Protein AF-A0A0N4UGV1-F1 (afdb_monomer_lite)

InterPro domains:
  IPR012496 TMC domain [PF07810] (11-52)
  IPR038900 Transmembrane channel-like protein [PTHR23302] (47-179)

Radius of gyration: 45.68 Å; chains: 1; bounding box: 141×61×93 Å

Secondary structure (DSSP, 8-state):
--SSS------HIIIIIHHHHHHHHHHHHHHHHHHHHHHHHHHHH-TT-HHHHHHHHHHHHHHHHHHHHHHHHSPPPSSSSTTTT-SSTHHHHHHHHHTTS-HHHHHHHHHHTSHHHHHHHHHHHHHHHHHHHHHHHHHHHHHHHHHHHHHHHHHHHHHHHHHHHHHHHHHHHHHHHHHHHHHHHHHHHHHHHHHHS-----------

Sequence (208 aa):
MATEEKETYFCWETMIGQELTKLVTMDLIITIASIFLIDFFRGLWIRSSNFYLMVLLLWLLLCTLPVGYVIASKRPSSICGPFAGHKRFYNVVTQMLEGRVDGKILGWLLYIGSPGVVIPVLLLLMLIIYFLVSLIRGLREANEDLQKQLIHERTEEKKKIFELAGGANKRKVEHRNNLEKNKMASCLPVVEQKRREPWRAYNGVRMH

Foldseek 3Di:
DDDDPPPPQPQCCPDPCVVVVCVLVVVVVCVVVVLVVCCVVVVVVPVDDPPVVVVSVLVVCLVCVVVVLVVQQDAHRQPDDPCHNDRGPCVVVVVVCVVPDDPVVVVVVVVCSDPVNVVVVSVVSVVVVVVVVVVVVVVVVVVVVVVVVVVVVVVVVVVVVVVVVVVVVVVVVVVVVVVVVVVCVVCVVVVVVVVPDPDDDPPPDDDD

Organism: Dracunculus medinensis (NCBI:txid318479)

pLDDT: mean 75.7, std 15.51, range [39.62, 95.94]

Structure (mmCIF, N/CA/C/O backbone):
data_AF-A0A0N4UGV1-F1
#
_entry.id   AF-A0A0N4UGV1-F1
#
loop_
_atom_site.group_PDB
_atom_site.id
_atom_site.type_symbol
_atom_site.label_atom_id
_atom_site.label_alt_id
_atom_site.label_comp_id
_atom_site.label_asym_id
_atom_site.label_entity_id
_atom_site.label_seq_id
_atom_site.pdbx_PDB_ins_code
_atom_site.Cartn_x
_atom_site.Cartn_y
_atom_site.Cartn_z
_atom_site.occupancy
_atom_site.B_iso_or_equiv
_atom_site.auth_seq_id
_atom_site.auth_comp_id
_atom_site.auth_asym_id
_atom_site.auth_atom_id
_atom_site.pdbx_PDB_model_num
ATOM 1 N N . MET A 1 1 ? -47.523 -19.143 35.943 1.00 39.62 1 MET A N 1
ATOM 2 C CA . MET A 1 1 ? -46.659 -18.895 34.772 1.00 39.62 1 MET A CA 1
ATOM 3 C C . MET A 1 1 ? -45.307 -19.517 35.088 1.00 39.62 1 MET A C 1
ATOM 5 O O . MET A 1 1 ? -44.474 -18.901 35.736 1.00 39.62 1 MET A O 1
ATOM 9 N N . ALA A 1 2 ? -45.192 -20.819 34.831 1.00 41.75 2 ALA A N 1
ATOM 10 C CA . ALA A 1 2 ? -43.976 -21.572 35.093 1.00 41.75 2 ALA A CA 1
ATOM 11 C C . ALA A 1 2 ? -42.955 -21.285 33.975 1.00 41.75 2 ALA A C 1
ATOM 13 O O . ALA A 1 2 ? -43.345 -21.199 32.818 1.00 41.75 2 ALA A O 1
ATOM 14 N N . THR A 1 3 ? -41.684 -21.159 34.372 1.00 43.38 3 THR A N 1
ATOM 15 C CA . THR A 1 3 ? -40.463 -21.384 33.567 1.00 43.38 3 THR A CA 1
ATOM 16 C C . THR A 1 3 ? -40.112 -20.443 32.402 1.00 43.38 3 THR A C 1
ATOM 18 O O . THR A 1 3 ? -39.891 -20.952 31.312 1.00 43.38 3 THR A O 1
ATOM 21 N N . GLU A 1 4 ? -39.901 -19.132 32.615 1.00 48.75 4 GLU A N 1
ATOM 22 C CA . GLU A 1 4 ? -39.176 -18.330 31.590 1.00 48.75 4 GLU A CA 1
ATOM 23 C C . GLU A 1 4 ? -38.156 -17.272 32.062 1.00 48.75 4 GLU A C 1
ATOM 25 O O . GLU A 1 4 ? -37.387 -16.806 31.236 1.00 48.75 4 GLU A O 1
ATOM 30 N N . GLU A 1 5 ? -38.010 -16.942 33.353 1.00 51.62 5 GLU A N 1
ATOM 31 C CA . GLU A 1 5 ? -36.982 -15.949 33.772 1.00 51.62 5 GLU A CA 1
ATOM 32 C C . GLU A 1 5 ? -35.787 -16.538 34.536 1.00 51.62 5 GLU A C 1
ATOM 34 O O . GLU A 1 5 ? -34.883 -15.821 34.956 1.00 51.62 5 GLU A O 1
ATOM 39 N N . LYS A 1 6 ? -35.706 -17.871 34.649 1.00 42.50 6 LYS A N 1
ATOM 40 C CA . LYS A 1 6 ? -34.469 -18.554 35.069 1.00 42.50 6 LYS A CA 1
ATOM 41 C C . LYS A 1 6 ? -33.453 -18.691 33.927 1.00 42.50 6 LYS A C 1
ATOM 43 O O . LYS A 1 6 ? -32.577 -19.556 34.016 1.00 42.50 6 LYS A O 1
ATOM 48 N N . GLU A 1 7 ? -33.482 -17.822 32.911 1.00 45.12 7 GLU A N 1
ATOM 49 C CA . GLU A 1 7 ? -32.242 -17.454 32.218 1.00 45.12 7 GLU A CA 1
ATOM 50 C C . GLU A 1 7 ? -31.380 -16.699 33.223 1.00 45.12 7 GLU A C 1
ATOM 52 O O . GLU A 1 7 ? -31.286 -15.478 33.270 1.00 45.12 7 GLU A O 1
ATOM 57 N N . THR A 1 8 ? -30.790 -17.504 34.092 1.00 47.78 8 THR A N 1
ATOM 58 C CA . THR A 1 8 ? -29.798 -17.157 35.078 1.00 47.78 8 THR A CA 1
ATOM 59 C C . THR A 1 8 ? -28.573 -16.765 34.277 1.00 47.78 8 THR A C 1
ATOM 61 O O . THR A 1 8 ? -27.699 -17.586 34.031 1.00 47.78 8 THR A O 1
ATOM 64 N N . TYR A 1 9 ? -28.621 -15.542 33.752 1.00 52.66 9 TYR A N 1
ATOM 65 C CA . TYR A 1 9 ? -27.571 -14.542 33.688 1.00 52.66 9 TYR A CA 1
ATOM 66 C C . TYR A 1 9 ? -26.176 -15.133 33.736 1.00 52.66 9 TYR A C 1
ATOM 68 O O . TYR A 1 9 ? -25.368 -14.860 34.622 1.00 52.66 9 TYR A O 1
ATOM 76 N N . PHE A 1 10 ? -25.903 -15.963 32.744 1.00 49.12 10 PHE A N 1
ATOM 77 C CA . PHE A 1 10 ? -24.573 -16.404 32.443 1.00 49.12 10 PHE A CA 1
ATOM 78 C C . PHE A 1 10 ? -23.890 -15.158 31.899 1.00 49.12 10 PHE A C 1
ATOM 80 O O . PHE A 1 10 ? -24.080 -14.784 30.739 1.00 49.12 10 PHE A O 1
ATOM 87 N N . CYS A 1 11 ? -23.187 -14.433 32.771 1.00 59.88 11 CYS A N 1
ATOM 88 C CA . CYS A 1 11 ? -22.222 -13.443 32.330 1.00 59.88 11 CYS A CA 1
ATOM 89 C C . CYS A 1 11 ? -21.349 -14.172 31.308 1.00 59.88 11 CYS A C 1
ATOM 91 O O . CYS A 1 11 ? -20.544 -15.015 31.682 1.00 59.88 11 CYS A O 1
ATOM 93 N N . TRP A 1 12 ? -21.542 -13.933 30.008 1.00 52.97 12 TRP A N 1
ATOM 94 C CA . TRP A 1 12 ? -20.748 -14.644 29.006 1.00 52.97 12 TRP A CA 1
ATOM 95 C C . TRP A 1 12 ? -19.256 -14.344 29.220 1.00 52.97 12 TRP A C 1
ATOM 97 O O . TRP A 1 12 ? -18.428 -15.211 28.961 1.00 52.97 12 TRP A O 1
ATOM 107 N N . GLU A 1 13 ? -18.947 -13.187 29.824 1.00 56.00 13 GLU A N 1
ATOM 108 C CA . GLU A 1 13 ? -17.669 -12.804 30.431 1.00 56.00 13 GLU A CA 1
ATOM 109 C C . GLU A 1 13 ? -16.993 -13.936 31.240 1.00 56.00 13 GLU A C 1
ATOM 111 O O . GLU A 1 13 ? -15.781 -14.087 31.144 1.00 56.00 13 GLU A O 1
ATOM 116 N N . THR A 1 14 ? -17.728 -14.764 32.000 1.00 61.62 14 THR A N 1
ATOM 117 C CA . THR A 1 14 ? -17.145 -15.667 33.015 1.00 61.62 14 THR A CA 1
ATOM 118 C C . THR A 1 14 ? -16.877 -17.108 32.576 1.00 61.62 14 THR A C 1
ATOM 120 O O . THR A 1 14 ? -16.137 -17.789 33.276 1.00 61.62 14 THR A O 1
ATOM 123 N N . MET A 1 15 ? -17.409 -17.602 31.451 1.00 59.56 15 MET A N 1
ATOM 124 C CA . MET A 1 15 ? -17.135 -18.997 31.028 1.00 59.56 15 MET A CA 1
ATOM 125 C C . MET A 1 15 ? -16.637 -19.159 29.594 1.00 59.56 15 MET A C 1
ATOM 127 O O . MET A 1 15 ? -15.801 -20.016 29.343 1.00 59.56 15 MET A O 1
ATOM 131 N N . ILE A 1 16 ? -17.137 -18.372 28.641 1.00 67.06 16 ILE A N 1
ATOM 132 C CA . ILE A 1 16 ? -16.790 -18.541 27.214 1.00 67.06 16 ILE A CA 1
ATOM 133 C C . ILE A 1 16 ? -16.158 -17.263 26.661 1.00 67.06 16 ILE A C 1
ATOM 135 O O . ILE A 1 16 ? -15.251 -17.303 25.834 1.00 67.06 16 ILE A O 1
ATOM 139 N N . GLY A 1 17 ? -16.608 -16.114 27.158 1.00 64.69 17 GLY A N 1
ATOM 140 C CA . GLY A 1 17 ? -16.147 -14.793 26.774 1.00 64.69 17 GLY A CA 1
ATOM 141 C C . GLY A 1 17 ? -14.713 -14.521 27.157 1.00 64.69 17 GLY A C 1
ATOM 142 O O . GLY A 1 17 ? -13.973 -14.041 26.308 1.00 64.69 17 GLY A O 1
ATOM 143 N N . GLN A 1 18 ? -14.290 -14.864 28.376 1.00 63.91 18 GLN A N 1
ATOM 144 C CA . GLN A 1 18 ? -12.886 -14.738 28.763 1.00 63.91 18 GLN A CA 1
ATOM 145 C C . GLN A 1 18 ? -11.972 -15.587 27.879 1.00 63.91 18 GLN A C 1
ATOM 147 O O . GLN A 1 18 ? -10.943 -15.085 27.450 1.00 63.91 18 GLN A O 1
ATOM 152 N N . GLU A 1 19 ? -12.347 -16.824 27.555 1.00 77.50 19 GLU A N 1
ATOM 153 C CA . GLU A 1 19 ? -11.519 -17.708 26.726 1.00 77.50 19 GLU A CA 1
ATOM 154 C C . GLU A 1 19 ? -11.468 -17.252 25.264 1.00 77.50 19 GLU A C 1
ATOM 156 O O . GLU A 1 19 ? -10.383 -17.112 24.707 1.00 77.50 19 GLU A O 1
ATOM 161 N N . LEU A 1 20 ? -12.610 -16.905 24.658 1.00 78.06 20 LEU A N 1
ATOM 162 C CA . LEU A 1 20 ? -12.646 -16.341 23.304 1.00 78.06 20 LEU A CA 1
ATOM 163 C C . LEU A 1 20 ? -11.950 -14.985 23.224 1.00 78.06 20 LEU A C 1
ATOM 165 O O . LEU A 1 20 ? -11.230 -14.729 22.268 1.00 78.06 20 LEU A O 1
ATOM 169 N N . THR A 1 21 ? -12.157 -14.108 24.205 1.00 72.88 21 THR A N 1
ATOM 170 C CA . THR A 1 21 ? -11.533 -12.781 24.212 1.00 72.88 21 THR A CA 1
ATOM 171 C C . THR A 1 21 ? -10.042 -12.916 24.431 1.00 72.88 21 THR A C 1
ATOM 173 O O . THR A 1 21 ? -9.300 -12.270 23.709 1.00 72.88 21 THR A O 1
ATOM 176 N N . LYS A 1 22 ? -9.575 -13.779 25.346 1.00 77.06 22 LYS A N 1
ATOM 177 C CA . LYS A 1 22 ? -8.148 -14.097 25.478 1.00 77.06 22 LYS A CA 1
ATOM 178 C C . LYS A 1 22 ? -7.604 -14.648 24.169 1.00 77.06 22 LYS A C 1
ATOM 180 O O . LYS A 1 22 ? -6.607 -14.121 23.711 1.00 77.06 22 LYS A O 1
ATOM 185 N N . LEU A 1 23 ? -8.252 -15.632 23.549 1.00 81.81 23 LEU A N 1
ATOM 186 C CA . LEU A 1 23 ? -7.795 -16.223 22.291 1.00 81.81 23 LEU A CA 1
ATOM 187 C C . LEU A 1 23 ? -7.695 -15.169 21.183 1.00 81.81 23 LEU A C 1
ATOM 189 O O . LEU A 1 23 ? -6.617 -14.944 20.652 1.00 81.81 23 LEU A O 1
ATOM 193 N N . VAL A 1 24 ? -8.778 -14.432 20.922 1.00 83.12 24 VAL A N 1
ATOM 194 C CA . VAL A 1 24 ? -8.820 -13.379 19.895 1.00 83.12 24 VAL A CA 1
ATOM 195 C C . VAL A 1 24 ? -7.845 -12.250 20.215 1.00 83.12 24 VAL A C 1
ATOM 197 O O . VAL A 1 24 ? -7.228 -11.703 19.311 1.00 83.12 24 VAL A O 1
ATOM 200 N N . THR A 1 25 ? -7.677 -11.897 21.489 1.00 79.94 25 THR A N 1
ATOM 201 C CA . THR A 1 25 ? -6.749 -10.842 21.916 1.00 79.94 25 THR A CA 1
ATOM 202 C C . THR A 1 25 ? -5.304 -11.304 21.796 1.00 79.94 25 THR A C 1
ATOM 204 O O . THR A 1 25 ? -4.473 -10.531 21.342 1.00 79.94 25 THR A O 1
ATOM 207 N N . MET A 1 26 ? -4.990 -12.549 22.150 1.00 84.94 26 MET A N 1
ATOM 208 C CA . MET A 1 26 ? -3.661 -13.130 21.971 1.00 84.94 26 MET A CA 1
ATOM 209 C C . MET A 1 26 ? -3.339 -13.263 20.487 1.00 84.94 26 MET A C 1
ATOM 211 O O . MET A 1 26 ? -2.282 -12.806 20.077 1.00 84.94 26 MET A O 1
ATOM 215 N N . ASP A 1 27 ? -4.258 -13.772 19.668 1.00 85.94 27 ASP A N 1
ATOM 216 C CA . ASP A 1 27 ? -4.091 -13.849 18.215 1.00 85.94 27 ASP A CA 1
ATOM 217 C C . ASP A 1 27 ? -3.919 -12.452 17.600 1.00 85.94 27 ASP A C 1
ATOM 219 O O . ASP A 1 27 ? -3.046 -12.247 16.755 1.00 85.94 27 ASP A O 1
ATOM 223 N N . LEU A 1 28 ? -4.683 -11.457 18.066 1.00 83.00 28 LEU A N 1
ATOM 224 C CA . LEU A 1 28 ? -4.552 -10.058 17.654 1.00 83.00 28 LEU A CA 1
ATOM 225 C C . LEU A 1 28 ? -3.198 -9.470 18.073 1.00 83.00 28 LEU A C 1
ATOM 227 O O . LEU A 1 28 ? -2.544 -8.828 17.256 1.00 83.00 28 LEU A O 1
ATOM 231 N N . ILE A 1 29 ? -2.753 -9.698 19.312 1.00 85.75 29 ILE A N 1
ATOM 232 C CA . ILE A 1 29 ? -1.457 -9.230 19.824 1.00 85.75 29 ILE A CA 1
ATOM 233 C C . ILE A 1 29 ? -0.314 -9.909 19.078 1.00 85.75 29 ILE A C 1
ATOM 235 O O . ILE A 1 29 ? 0.609 -9.223 18.660 1.00 85.75 29 ILE A O 1
ATOM 239 N N . ILE A 1 30 ? -0.371 -11.226 18.879 1.00 88.00 30 ILE A N 1
ATOM 240 C CA . ILE A 1 30 ? 0.624 -11.992 18.121 1.00 88.00 30 ILE A CA 1
ATOM 241 C C . ILE A 1 30 ? 0.677 -11.471 16.687 1.00 88.00 30 ILE A C 1
ATOM 243 O O . ILE A 1 30 ? 1.764 -11.226 16.170 1.00 88.00 30 ILE A O 1
ATOM 247 N N . THR A 1 31 ? -0.476 -11.217 16.064 1.00 85.38 31 THR A N 1
ATOM 248 C CA . THR A 1 31 ? -0.542 -10.643 14.715 1.00 85.38 31 THR A CA 1
ATOM 249 C C . THR A 1 31 ? 0.087 -9.250 14.685 1.00 85.38 31 THR A C 1
ATOM 251 O O . THR A 1 31 ? 0.992 -9.018 13.890 1.00 85.38 31 THR A O 1
ATOM 254 N N . ILE A 1 32 ? -0.291 -8.346 15.594 1.00 84.38 32 ILE A N 1
ATOM 255 C CA . ILE A 1 32 ? 0.287 -6.996 15.698 1.00 84.38 32 ILE A CA 1
ATOM 256 C C . ILE A 1 32 ? 1.799 -7.059 15.961 1.00 84.38 32 ILE A C 1
ATOM 258 O O . ILE A 1 32 ? 2.566 -6.394 15.272 1.00 84.38 32 ILE A O 1
ATOM 262 N N . ALA A 1 33 ? 2.251 -7.880 16.909 1.00 85.25 33 ALA A N 1
ATOM 263 C CA . ALA A 1 33 ? 3.662 -8.044 17.244 1.00 85.25 33 ALA A CA 1
ATOM 264 C C . ALA A 1 33 ? 4.460 -8.629 16.074 1.00 85.25 33 ALA A C 1
ATOM 266 O O . ALA A 1 33 ? 5.550 -8.146 15.782 1.00 85.25 33 ALA A O 1
ATOM 267 N N . SER A 1 34 ? 3.914 -9.623 15.366 1.00 84.94 34 SER A N 1
ATOM 268 C CA . SER A 1 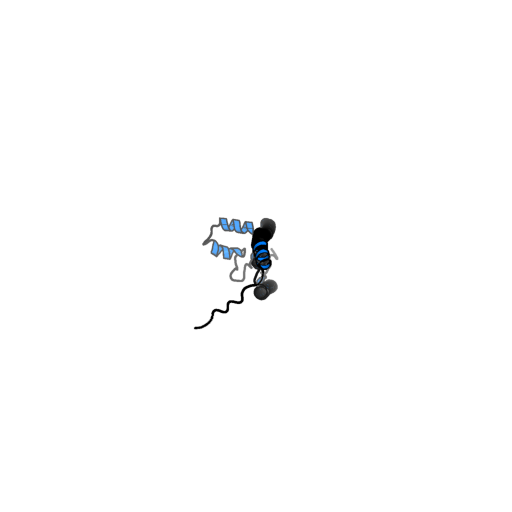34 ? 4.543 -10.190 14.170 1.00 84.94 34 SER A CA 1
ATOM 269 C C . SER A 1 34 ? 4.690 -9.143 13.067 1.00 84.94 34 SER A C 1
ATOM 271 O O . SER A 1 34 ? 5.757 -9.050 12.472 1.00 84.94 34 SER A O 1
ATOM 273 N N . ILE A 1 35 ? 3.679 -8.292 12.863 1.00 81.94 35 ILE A N 1
ATOM 274 C CA . ILE A 1 35 ? 3.726 -7.165 11.925 1.00 81.94 35 ILE A CA 1
ATOM 275 C C . ILE A 1 35 ? 4.825 -6.180 12.342 1.00 81.94 35 ILE A C 1
ATOM 277 O O . ILE A 1 35 ? 5.689 -5.863 11.531 1.00 81.94 35 ILE A O 1
ATOM 281 N N . PHE A 1 36 ? 4.864 -5.767 13.613 1.00 80.88 36 PHE A N 1
ATOM 282 C CA . PHE A 1 36 ? 5.909 -4.879 14.135 1.00 80.88 36 PHE A CA 1
ATOM 283 C C . PHE A 1 36 ? 7.316 -5.466 13.993 1.00 80.88 36 PHE A C 1
ATOM 285 O O . PHE A 1 36 ? 8.236 -4.741 13.628 1.00 80.88 36 PHE A O 1
ATOM 292 N N . LEU A 1 37 ? 7.505 -6.759 14.269 1.00 83.06 37 LEU A N 1
ATOM 293 C CA . LEU A 1 37 ? 8.795 -7.427 14.102 1.00 83.06 37 LEU A CA 1
ATOM 294 C C . LEU A 1 37 ? 9.184 -7.504 12.626 1.00 83.06 37 LEU A C 1
ATOM 296 O O . LEU A 1 37 ? 10.307 -7.138 12.288 1.00 83.06 37 LEU A O 1
ATOM 300 N N . ILE A 1 38 ? 8.267 -7.921 11.746 1.00 81.75 38 ILE A N 1
ATOM 301 C CA . ILE A 1 38 ? 8.482 -7.925 10.292 1.00 81.75 38 ILE A CA 1
ATOM 302 C C . ILE A 1 38 ? 8.892 -6.526 9.832 1.00 81.75 38 ILE A C 1
ATOM 304 O O . ILE A 1 38 ? 9.860 -6.394 9.091 1.00 81.75 38 ILE A O 1
ATOM 308 N N . ASP A 1 39 ? 8.227 -5.479 10.309 1.00 75.50 39 ASP A N 1
ATOM 309 C CA . ASP A 1 39 ? 8.514 -4.098 9.928 1.00 75.50 39 ASP A CA 1
ATOM 310 C C . ASP A 1 39 ? 9.801 -3.555 10.513 1.00 75.50 39 ASP A C 1
ATOM 312 O O . ASP A 1 39 ? 10.519 -2.831 9.829 1.00 75.50 39 ASP A O 1
ATOM 316 N N . PHE A 1 40 ? 10.132 -3.926 11.743 1.00 73.25 40 PHE A N 1
ATOM 317 C CA . PHE A 1 40 ? 11.393 -3.568 12.367 1.00 73.25 40 PHE A CA 1
ATOM 318 C C . PHE A 1 40 ? 12.562 -4.223 11.626 1.00 73.25 40 PHE A C 1
ATOM 320 O O . PHE A 1 40 ? 13.480 -3.530 11.184 1.00 73.25 40 PHE A O 1
ATOM 327 N N . PHE A 1 41 ? 12.497 -5.538 11.395 1.00 71.81 41 PHE A N 1
ATOM 328 C CA . PHE A 1 41 ? 13.505 -6.262 10.621 1.00 71.81 41 PHE A CA 1
ATOM 329 C C . PHE A 1 41 ? 13.580 -5.761 9.180 1.00 71.81 41 PHE A C 1
ATOM 331 O O . PHE A 1 41 ? 14.666 -5.668 8.609 1.00 71.81 41 PHE A O 1
ATOM 338 N N . ARG A 1 42 ? 12.453 -5.377 8.580 1.00 68.25 42 ARG A N 1
ATOM 339 C CA . ARG A 1 42 ? 12.430 -4.914 7.195 1.00 68.25 42 ARG A CA 1
ATOM 340 C C . ARG A 1 42 ? 12.818 -3.455 7.019 1.00 68.25 42 ARG A C 1
ATOM 342 O O . ARG A 1 42 ? 13.447 -3.136 6.016 1.00 68.25 42 ARG A O 1
ATOM 349 N N . GLY A 1 43 ? 12.511 -2.588 7.978 1.00 65.31 43 GLY A N 1
ATOM 350 C CA . GLY A 1 43 ? 13.049 -1.231 8.064 1.00 65.31 43 GLY A CA 1
ATOM 351 C C . GLY A 1 43 ? 14.561 -1.241 8.289 1.00 65.31 43 GLY A C 1
ATOM 352 O O . GLY A 1 43 ? 15.266 -0.389 7.749 1.00 65.31 43 GLY A O 1
ATOM 353 N N . LEU A 1 44 ? 15.068 -2.256 8.998 1.00 66.19 44 LEU A N 1
ATOM 354 C CA . LEU A 1 44 ? 16.499 -2.512 9.143 1.00 66.19 44 LEU A CA 1
ATOM 355 C C . LEU A 1 44 ? 17.138 -3.049 7.843 1.00 66.19 44 LEU A C 1
ATOM 357 O O . LEU A 1 44 ? 18.294 -2.737 7.570 1.00 66.19 44 LEU A O 1
ATOM 361 N N . TRP A 1 45 ? 16.392 -3.802 7.019 1.00 64.38 45 TRP A N 1
ATOM 362 C CA . TRP A 1 45 ? 16.888 -4.423 5.777 1.00 64.38 45 TRP A CA 1
ATOM 363 C C . TRP A 1 45 ? 16.701 -3.573 4.499 1.00 64.38 45 TRP A C 1
ATOM 365 O O . TRP A 1 45 ? 17.461 -3.724 3.545 1.00 64.38 45 TRP A O 1
ATOM 375 N N . ILE A 1 46 ? 15.701 -2.680 4.427 1.00 60.00 46 ILE A N 1
ATOM 376 C CA . ILE A 1 46 ? 15.284 -2.004 3.179 1.00 60.00 46 ILE A CA 1
ATOM 377 C C . ILE A 1 46 ? 15.063 -0.500 3.415 1.00 60.00 46 ILE A C 1
ATOM 379 O O . ILE A 1 46 ? 13.973 -0.049 3.762 1.00 60.00 46 ILE A O 1
ATOM 383 N N . ARG A 1 47 ? 16.092 0.313 3.156 1.00 62.19 47 ARG A N 1
ATOM 384 C CA . ARG A 1 47 ? 16.111 1.768 3.410 1.00 62.19 47 ARG A CA 1
ATOM 385 C C . ARG A 1 47 ? 15.326 2.659 2.411 1.00 62.19 47 ARG A C 1
ATOM 387 O O . ARG A 1 47 ? 15.543 3.864 2.403 1.00 62.19 47 ARG A O 1
ATOM 394 N N . SER A 1 48 ? 14.426 2.161 1.551 1.00 60.72 48 SER A N 1
ATOM 395 C CA . SER A 1 48 ? 13.960 2.998 0.412 1.00 60.72 48 SER A CA 1
ATOM 396 C C . SER A 1 48 ? 12.475 3.028 0.032 1.00 60.72 48 SER A C 1
ATOM 398 O O . SER A 1 48 ? 12.137 3.732 -0.915 1.00 60.72 48 SER A O 1
ATOM 400 N N . SER A 1 49 ? 11.547 2.365 0.728 1.00 68.56 49 SER A N 1
ATOM 401 C CA . SER A 1 49 ? 10.156 2.289 0.236 1.00 68.56 49 SER A CA 1
ATOM 402 C C . SER A 1 49 ? 9.113 2.798 1.242 1.00 68.56 49 SER A C 1
ATOM 404 O O . SER A 1 49 ? 8.504 2.014 1.970 1.00 68.56 49 SER A O 1
ATOM 406 N N . ASN A 1 50 ? 8.819 4.104 1.194 1.00 68.62 50 ASN A N 1
ATOM 407 C CA . ASN A 1 50 ? 7.647 4.717 1.849 1.00 68.62 50 ASN A CA 1
ATOM 408 C C . ASN A 1 50 ? 6.317 4.055 1.433 1.00 68.62 50 ASN A C 1
ATOM 410 O O . ASN A 1 50 ? 5.373 3.999 2.217 1.00 68.62 50 ASN A O 1
ATOM 414 N N . PHE A 1 51 ? 6.253 3.503 0.215 1.00 70.88 51 PHE A N 1
ATOM 415 C CA . PHE A 1 51 ? 5.070 2.805 -0.296 1.00 70.88 51 PHE A CA 1
ATOM 416 C C . PHE A 1 51 ? 4.669 1.613 0.577 1.00 70.88 51 PHE A C 1
ATOM 418 O O . PHE A 1 51 ? 3.488 1.367 0.799 1.00 70.88 51 PHE A O 1
ATOM 425 N N . TYR A 1 52 ? 5.654 0.891 1.108 1.00 72.88 52 TYR A N 1
ATOM 426 C CA . TYR A 1 52 ? 5.366 -0.271 1.932 1.00 72.88 52 TYR A CA 1
ATOM 427 C C . TYR A 1 52 ? 4.702 0.101 3.257 1.00 72.88 52 TYR A C 1
ATOM 429 O O . TYR A 1 52 ? 3.728 -0.544 3.626 1.00 72.88 52 TYR A O 1
ATOM 437 N N . LEU A 1 53 ? 5.187 1.146 3.936 1.00 70.56 53 LEU A N 1
ATOM 438 C CA . LEU A 1 53 ? 4.588 1.599 5.192 1.00 70.56 53 LEU A CA 1
ATOM 439 C C . LEU A 1 53 ? 3.125 1.993 4.969 1.00 70.56 53 LEU A C 1
ATOM 441 O O . LEU A 1 53 ? 2.265 1.594 5.745 1.00 70.56 53 LEU A O 1
ATOM 445 N N . MET A 1 54 ? 2.824 2.690 3.865 1.00 73.31 54 MET A N 1
ATOM 446 C CA . MET A 1 54 ? 1.444 3.018 3.498 1.00 73.31 54 MET A CA 1
ATOM 447 C C . MET A 1 54 ? 0.590 1.758 3.288 1.00 73.31 54 MET A C 1
ATOM 449 O O . MET A 1 54 ? -0.496 1.669 3.853 1.00 73.31 54 MET A O 1
ATOM 453 N N . VAL A 1 55 ? 1.063 0.780 2.506 1.00 76.94 55 VAL A N 1
ATOM 454 C CA . VAL A 1 55 ? 0.327 -0.474 2.252 1.00 76.94 55 VAL A CA 1
ATOM 455 C C . VAL A 1 55 ? 0.124 -1.273 3.535 1.00 76.94 55 VAL A C 1
ATOM 457 O O . VAL A 1 55 ? -0.939 -1.854 3.730 1.00 76.94 55 VAL A O 1
ATOM 460 N N . LEU A 1 56 ? 1.110 -1.283 4.425 1.00 75.00 56 LEU A N 1
ATOM 461 C CA . LEU A 1 56 ? 1.021 -2.003 5.681 1.00 75.00 56 LEU A CA 1
ATOM 462 C C . LEU A 1 56 ? 0.085 -1.333 6.676 1.00 75.00 56 LEU A C 1
ATOM 464 O O . LEU A 1 56 ? -0.743 -2.013 7.271 1.00 75.00 56 LEU A O 1
ATOM 468 N N . LEU A 1 57 ? 0.174 -0.012 6.831 1.00 73.56 57 LEU A N 1
ATOM 469 C CA . LEU A 1 57 ? -0.742 0.748 7.677 1.00 73.56 57 LEU A CA 1
ATOM 470 C C . LEU A 1 57 ? -2.176 0.580 7.178 1.00 73.56 57 LEU A C 1
ATOM 472 O O . LEU A 1 57 ? -3.098 0.398 7.965 1.00 73.56 57 LEU A O 1
ATOM 476 N N . LEU A 1 58 ? -2.358 0.567 5.861 1.00 80.06 58 LEU A N 1
ATOM 477 C CA . LEU A 1 58 ? -3.642 0.309 5.239 1.00 80.06 58 LEU A CA 1
ATOM 478 C C . LEU A 1 58 ? -4.138 -1.126 5.474 1.00 80.06 58 LEU A C 1
ATOM 480 O O . LEU A 1 58 ? -5.309 -1.313 5.790 1.00 80.06 58 LEU A O 1
ATOM 484 N N . TRP A 1 59 ? -3.266 -2.129 5.359 1.00 84.75 59 TRP A N 1
ATOM 485 C CA . TRP A 1 59 ? -3.583 -3.523 5.679 1.00 84.75 59 TRP A CA 1
ATOM 486 C C . TRP A 1 59 ? -3.959 -3.686 7.155 1.00 84.75 59 TRP A C 1
ATOM 488 O O . TRP A 1 59 ? -4.924 -4.366 7.491 1.00 84.75 59 TRP A O 1
ATOM 498 N N . LEU A 1 60 ? -3.245 -2.992 8.041 1.00 76.81 60 LEU A N 1
ATOM 499 C CA . LEU A 1 60 ? -3.520 -2.944 9.470 1.00 76.81 60 LEU A CA 1
ATOM 500 C C . LEU A 1 60 ? -4.877 -2.291 9.742 1.00 76.81 60 LEU A C 1
ATOM 502 O O . LEU A 1 60 ? -5.667 -2.848 10.499 1.00 76.81 60 LEU A O 1
ATOM 506 N N . LEU A 1 61 ? -5.199 -1.165 9.100 1.00 81.31 61 LEU A N 1
ATOM 507 C CA . LEU A 1 61 ? -6.528 -0.552 9.187 1.00 81.31 61 LEU A CA 1
ATOM 508 C C . LEU A 1 61 ? -7.618 -1.501 8.675 1.00 81.31 61 LEU A C 1
ATOM 510 O O . LEU A 1 61 ? -8.635 -1.673 9.339 1.00 81.31 61 LEU A O 1
ATOM 514 N N . LEU A 1 62 ? -7.398 -2.170 7.543 1.00 81.12 62 LEU A N 1
ATOM 515 C CA . LEU A 1 62 ? -8.366 -3.102 6.966 1.00 81.12 62 LEU A CA 1
ATOM 516 C C . LEU A 1 62 ? -8.603 -4.333 7.854 1.00 81.12 62 LEU A C 1
ATOM 518 O O . LEU A 1 62 ? -9.719 -4.835 7.886 1.00 81.12 62 LEU A O 1
ATOM 522 N N . CYS A 1 63 ? -7.595 -4.802 8.592 1.00 83.00 63 CYS A N 1
ATOM 523 C CA . CYS A 1 63 ? -7.728 -5.907 9.546 1.00 83.00 63 CYS A CA 1
ATOM 524 C C . CYS A 1 63 ? -8.317 -5.460 10.895 1.00 83.00 63 CYS A C 1
ATOM 526 O O . CYS A 1 63 ? -9.141 -6.161 11.479 1.00 83.00 63 CYS A O 1
ATOM 528 N N . THR A 1 64 ? -7.923 -4.288 11.398 1.00 78.12 64 THR A N 1
ATOM 529 C CA . THR A 1 64 ? -8.380 -3.774 12.701 1.00 78.12 64 THR A CA 1
ATOM 530 C C . THR A 1 64 ? -9.801 -3.225 12.659 1.00 78.12 64 THR A C 1
ATOM 532 O O . THR A 1 64 ? -10.509 -3.357 13.653 1.00 78.12 64 THR A O 1
ATOM 535 N N . LEU A 1 65 ? -10.262 -2.665 11.535 1.00 81.62 65 LEU A N 1
ATOM 536 C CA . LEU A 1 65 ? -11.623 -2.135 11.406 1.00 81.62 65 LEU A CA 1
ATOM 537 C C . LEU A 1 65 ? -12.704 -3.222 11.606 1.00 81.62 65 LEU A C 1
ATOM 539 O O . LEU A 1 65 ? -13.574 -3.019 12.455 1.00 81.62 65 LEU A O 1
ATOM 543 N N . PRO A 1 66 ? -12.664 -4.388 10.926 1.00 78.81 66 PRO A N 1
ATOM 544 C CA . PRO A 1 66 ? -13.604 -5.482 11.160 1.00 78.81 66 PRO A CA 1
ATOM 545 C C . PRO A 1 66 ? -13.489 -6.084 12.559 1.00 78.81 66 PRO A C 1
ATOM 547 O O . PRO A 1 66 ? -14.510 -6.346 13.185 1.00 78.81 66 PRO A O 1
ATOM 550 N N . VAL A 1 67 ? -12.274 -6.282 13.081 1.00 78.12 67 VAL A N 1
ATOM 551 C CA . VAL A 1 67 ? -12.072 -6.850 14.427 1.00 78.12 67 VAL A CA 1
ATOM 552 C C . VAL A 1 67 ? -12.604 -5.898 15.496 1.00 78.12 67 VAL A C 1
ATOM 554 O O . VAL A 1 67 ? -13.385 -6.309 16.352 1.00 78.12 67 VAL A O 1
ATOM 557 N N . GLY A 1 68 ? -12.268 -4.611 15.406 1.00 76.19 68 GLY A N 1
ATOM 558 C CA . GLY A 1 68 ? -12.803 -3.563 16.270 1.00 76.19 68 GLY A CA 1
ATOM 559 C C . GLY A 1 68 ? -14.325 -3.461 16.177 1.00 76.19 68 GLY A C 1
ATOM 560 O O . GLY A 1 68 ? -14.987 -3.324 17.201 1.00 76.19 68 GLY A O 1
ATOM 561 N N . TYR A 1 69 ? -14.899 -3.617 14.981 1.00 73.81 69 TYR A N 1
ATOM 562 C CA . TYR A 1 69 ? -16.348 -3.677 14.787 1.00 73.81 69 TYR A CA 1
ATOM 563 C C . TYR A 1 69 ? -16.982 -4.907 15.451 1.00 73.81 69 TYR A C 1
ATOM 565 O O . TYR A 1 69 ? -17.993 -4.784 16.145 1.00 73.81 69 TYR A O 1
ATOM 573 N N . VAL A 1 70 ? -16.392 -6.093 15.283 1.00 72.44 70 VAL A N 1
ATOM 574 C CA . VAL A 1 70 ? -16.862 -7.327 15.930 1.00 72.44 70 VAL A CA 1
ATOM 575 C C . VAL A 1 70 ? -16.799 -7.185 17.449 1.00 72.44 70 VAL A C 1
ATOM 577 O O . VAL A 1 70 ? -17.757 -7.553 18.117 1.00 72.44 70 VAL A O 1
ATOM 580 N N . ILE A 1 71 ? -15.737 -6.590 17.996 1.00 71.12 71 ILE A N 1
ATOM 581 C CA . ILE A 1 71 ? -15.603 -6.323 19.435 1.00 71.12 71 ILE A CA 1
ATOM 582 C C . ILE A 1 71 ? -16.656 -5.305 19.903 1.00 71.12 71 ILE A C 1
ATOM 584 O O . ILE A 1 71 ? -17.374 -5.566 20.865 1.00 71.12 71 ILE A O 1
ATOM 588 N N . ALA A 1 72 ? -16.813 -4.176 19.204 1.00 66.81 72 ALA A N 1
ATOM 589 C CA . ALA A 1 72 ? -17.741 -3.105 19.583 1.00 66.81 72 ALA A CA 1
ATOM 590 C C . ALA A 1 72 ? -19.225 -3.494 19.453 1.00 66.81 72 ALA A C 1
ATOM 592 O O . ALA A 1 72 ? -20.083 -2.935 20.141 1.00 66.81 72 ALA A O 1
ATOM 593 N N . SER A 1 73 ? -19.545 -4.432 18.559 1.00 63.69 73 SER A N 1
ATOM 594 C CA . SER A 1 73 ? -20.912 -4.916 18.332 1.00 63.69 73 SER A CA 1
ATOM 595 C C . SER A 1 73 ? -21.344 -6.014 19.308 1.00 63.69 73 SER A C 1
ATOM 597 O O . SER A 1 73 ? -22.543 -6.303 19.401 1.00 63.69 73 SER A O 1
ATOM 599 N N . LYS A 1 74 ? -20.425 -6.600 20.089 1.00 62.88 74 LYS A N 1
ATOM 600 C CA . LYS A 1 74 ? -20.806 -7.493 21.190 1.00 62.88 74 LYS A CA 1
ATOM 601 C C . LYS A 1 74 ? -21.510 -6.678 22.277 1.00 62.88 74 LYS A C 1
ATOM 603 O O . LYS A 1 74 ? -20.999 -5.673 22.766 1.00 62.88 74 LYS A O 1
ATOM 608 N N . ARG A 1 75 ? -22.726 -7.097 22.646 1.00 55.81 75 ARG A N 1
ATOM 609 C CA . ARG A 1 75 ? -23.470 -6.462 23.741 1.00 55.81 75 ARG A CA 1
ATOM 610 C C . ARG A 1 75 ? -22.715 -6.690 25.060 1.00 55.81 75 ARG A C 1
ATOM 612 O O . ARG A 1 75 ? -22.384 -7.844 25.347 1.00 55.81 75 ARG A O 1
ATOM 619 N N . PRO A 1 76 ? -22.463 -5.638 25.860 1.00 55.44 76 PRO A N 1
ATOM 620 C CA . PRO A 1 76 ? -21.927 -5.813 27.200 1.00 55.44 76 PRO A CA 1
ATOM 621 C C . PRO A 1 76 ? -22.951 -6.578 28.042 1.00 55.44 76 PRO A C 1
ATOM 623 O O . PRO A 1 76 ? -24.158 -6.515 27.785 1.00 55.44 76 PRO A O 1
ATOM 626 N N . SER A 1 77 ? -22.471 -7.333 29.028 1.00 55.47 77 SER A N 1
ATOM 627 C CA . SER A 1 77 ? -23.362 -8.028 29.954 1.00 55.47 77 SER A CA 1
ATOM 628 C C . SER A 1 77 ? -24.041 -7.017 30.891 1.00 55.47 77 SER A C 1
ATOM 630 O O . SER A 1 77 ? -23.429 -6.056 31.350 1.00 55.47 77 SER A O 1
ATOM 632 N N . SER A 1 78 ? -25.340 -7.192 31.147 1.00 54.59 78 SER A N 1
ATOM 633 C CA . SER A 1 78 ? -26.138 -6.189 31.868 1.00 54.59 78 SER A CA 1
ATOM 634 C C . SER A 1 78 ? -25.924 -6.157 33.385 1.00 54.59 78 SER A C 1
ATOM 636 O O . SER A 1 78 ? -26.439 -5.243 34.015 1.00 54.59 78 SER A O 1
ATOM 638 N N . ILE A 1 79 ? -25.204 -7.115 33.981 1.00 57.59 79 ILE A N 1
ATOM 639 C CA . ILE A 1 79 ? -25.212 -7.339 35.443 1.00 57.59 79 ILE A CA 1
ATOM 640 C C . ILE A 1 79 ? -23.825 -7.290 36.098 1.00 57.59 79 ILE A C 1
ATOM 642 O O . ILE A 1 79 ? -23.739 -6.967 37.280 1.00 57.59 79 ILE A O 1
ATOM 646 N N . CYS A 1 80 ? -22.737 -7.566 35.372 1.00 61.75 80 CYS A N 1
ATOM 647 C CA . CYS A 1 80 ? -21.396 -7.673 35.950 1.00 61.75 80 CYS A CA 1
ATOM 648 C C . CYS A 1 80 ? -20.382 -6.769 35.214 1.00 61.75 80 CYS A C 1
ATOM 650 O O . CYS A 1 80 ? -20.369 -6.701 33.988 1.00 61.75 80 CYS A O 1
ATOM 652 N N . GLY A 1 81 ? -19.532 -6.061 35.972 1.00 64.56 81 GLY A N 1
ATOM 653 C CA . GLY A 1 81 ? -18.476 -5.174 35.455 1.00 64.56 81 GLY A CA 1
ATOM 654 C C . GLY A 1 81 ? -18.832 -3.673 35.417 1.00 64.56 81 GLY A C 1
ATOM 655 O O . GLY A 1 81 ? -19.984 -3.301 35.625 1.00 64.56 81 GLY A O 1
ATOM 656 N N . PRO A 1 82 ? -17.855 -2.784 35.138 1.00 58.31 82 PRO A N 1
ATOM 657 C CA . PRO A 1 82 ? -18.037 -1.322 35.146 1.00 58.31 82 PRO A CA 1
ATOM 658 C C . PRO A 1 82 ? -18.996 -0.783 34.062 1.00 58.31 82 PRO A C 1
ATOM 660 O O . PRO A 1 82 ? -19.304 0.404 34.060 1.00 58.31 82 PRO A O 1
ATOM 663 N N . PHE A 1 83 ? -19.479 -1.647 33.160 1.00 55.62 83 PHE A N 1
ATOM 664 C CA . PHE A 1 83 ? -20.454 -1.348 32.100 1.00 55.62 83 PHE A CA 1
ATOM 665 C C . PHE A 1 83 ? -21.830 -2.011 32.345 1.00 55.62 83 PHE A C 1
ATOM 667 O O . PHE A 1 83 ? -22.685 -2.014 31.455 1.00 55.62 83 PHE A O 1
ATOM 674 N N . ALA A 1 84 ? -22.039 -2.611 33.525 1.00 53.97 84 ALA A N 1
ATOM 675 C CA . ALA A 1 84 ? -23.290 -3.265 33.898 1.00 53.97 84 ALA A CA 1
ATOM 676 C C . ALA A 1 84 ? -24.442 -2.247 33.971 1.00 53.97 84 ALA A C 1
ATOM 678 O O . ALA A 1 84 ? -24.330 -1.206 34.613 1.00 53.97 84 ALA A O 1
ATOM 679 N N . GLY A 1 85 ? -25.558 -2.561 33.310 1.00 56.69 85 GLY A N 1
ATOM 680 C CA . GLY A 1 85 ? -26.763 -1.725 33.253 1.00 56.69 85 GLY A CA 1
ATOM 681 C C . GLY A 1 85 ? -27.001 -1.016 31.915 1.00 56.69 85 GLY A C 1
ATOM 682 O O . GLY A 1 85 ? -28.114 -0.553 31.656 1.00 56.69 85 GLY A O 1
ATOM 683 N N . HIS A 1 86 ? -26.019 -0.981 31.009 1.00 59.16 86 HIS A N 1
ATOM 684 C CA . HIS A 1 86 ? -26.156 -0.295 29.722 1.00 59.16 86 HIS A CA 1
ATOM 685 C C . HIS A 1 86 ? -26.512 -1.272 28.591 1.00 59.16 86 HIS A C 1
ATOM 687 O O . HIS A 1 86 ? -25.820 -2.255 28.346 1.00 59.16 86 HIS A O 1
ATOM 693 N N . LYS A 1 87 ? -27.597 -0.992 27.848 1.00 59.09 87 LYS A N 1
ATOM 694 C CA . LYS A 1 87 ? -28.135 -1.889 26.799 1.00 59.09 87 LYS A CA 1
ATOM 695 C C . LYS A 1 87 ? -27.133 -2.226 25.679 1.00 59.09 87 LYS A C 1
ATOM 697 O O . LYS A 1 87 ? -27.284 -3.272 25.049 1.00 59.09 87 LYS A O 1
ATOM 702 N N . ARG A 1 88 ? -26.155 -1.351 25.391 1.00 58.16 88 ARG A N 1
ATOM 703 C CA . ARG A 1 88 ? -25.110 -1.525 24.356 1.00 58.16 88 ARG A CA 1
ATOM 704 C C . ARG A 1 88 ? -23.770 -0.921 24.817 1.00 58.16 88 ARG A C 1
ATOM 706 O O . ARG A 1 88 ? -23.788 0.041 25.578 1.00 58.16 88 ARG A O 1
ATOM 713 N N . PHE A 1 89 ? -22.635 -1.442 24.320 1.00 64.88 89 PHE A N 1
ATOM 714 C CA . PHE A 1 89 ? -21.267 -1.034 24.718 1.00 64.88 89 PHE A CA 1
ATOM 715 C C . PHE A 1 89 ? -21.044 0.466 24.533 1.00 64.88 89 PHE A C 1
ATOM 717 O O . PHE A 1 89 ? -20.498 1.138 25.405 1.00 64.88 89 PHE A O 1
ATOM 724 N N . TYR A 1 90 ? -21.552 1.010 23.425 1.00 60.78 90 TYR A N 1
ATOM 725 C CA . TYR A 1 90 ? -21.422 2.430 23.163 1.00 60.78 90 TYR A CA 1
ATOM 726 C C . TYR A 1 90 ? -22.099 3.287 24.229 1.00 60.78 90 TYR A C 1
ATOM 728 O O . TYR A 1 90 ? -21.579 4.357 24.457 1.00 60.78 90 TYR A O 1
ATOM 736 N N . ASN A 1 91 ? -23.157 2.866 24.934 1.00 60.22 91 ASN A N 1
ATOM 737 C CA . ASN A 1 91 ? -23.898 3.758 25.840 1.00 60.22 91 ASN A CA 1
ATOM 738 C C . ASN A 1 91 ? -23.046 4.356 26.980 1.00 60.22 91 ASN A C 1
ATOM 740 O O . ASN A 1 91 ? -23.353 5.436 27.470 1.00 60.22 91 ASN A O 1
ATOM 744 N N . VAL A 1 92 ? -21.980 3.680 27.416 1.00 59.75 92 VAL A N 1
ATOM 745 C CA . VAL A 1 92 ? -21.049 4.247 28.410 1.00 59.75 92 VAL A CA 1
ATOM 746 C C . VAL A 1 92 ? -20.114 5.266 27.762 1.00 59.75 92 VAL A C 1
ATOM 748 O O . VAL A 1 92 ? -19.846 6.321 28.333 1.00 59.75 92 VAL A O 1
ATOM 751 N N . VAL A 1 93 ? -19.686 5.001 26.524 1.00 61.56 93 VAL A N 1
ATOM 752 C CA . VAL A 1 93 ? -18.984 5.991 25.698 1.00 61.56 93 VAL A CA 1
ATOM 753 C C . VAL A 1 93 ? -19.906 7.174 25.416 1.00 61.56 93 VAL A C 1
ATOM 755 O O . VAL A 1 93 ? -19.478 8.307 25.572 1.00 61.56 93 VAL A O 1
ATOM 758 N N . THR A 1 94 ? -21.174 6.939 25.069 1.00 58.34 94 THR A N 1
ATOM 759 C CA . THR A 1 94 ? -22.152 7.991 24.807 1.00 58.34 94 THR A CA 1
ATOM 760 C C . THR A 1 94 ? -22.479 8.757 26.068 1.00 58.34 94 THR A C 1
ATOM 762 O O . THR A 1 94 ? -22.643 9.946 25.949 1.00 58.34 94 THR A O 1
ATOM 765 N N . GLN A 1 95 ? -22.491 8.170 27.265 1.00 64.25 95 GLN A N 1
ATOM 766 C CA . GLN A 1 95 ? -22.677 8.944 28.498 1.00 64.25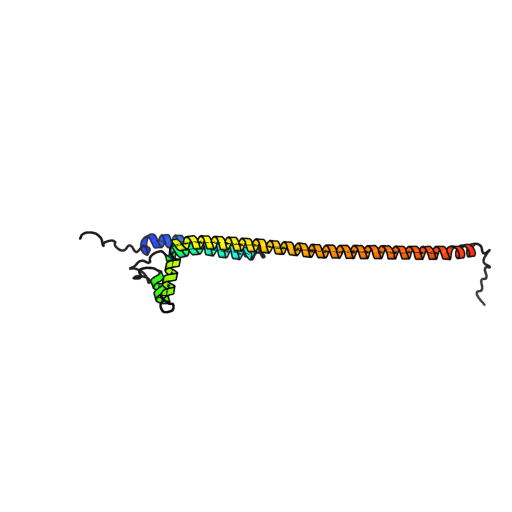 95 GLN A CA 1
ATOM 767 C C . GLN A 1 95 ? -21.533 9.951 28.719 1.00 64.25 95 GLN A C 1
ATOM 769 O O . GLN A 1 95 ? -21.770 11.073 29.160 1.00 64.25 95 GLN A O 1
ATOM 774 N N . MET A 1 96 ? -20.299 9.586 28.351 1.00 62.09 96 MET A N 1
ATOM 775 C CA . MET A 1 96 ? -19.159 10.514 28.338 1.00 62.09 96 MET A CA 1
ATOM 776 C C . MET A 1 96 ? -19.189 11.472 27.133 1.00 62.09 96 MET A C 1
ATOM 778 O O . MET A 1 96 ? -18.643 12.573 27.205 1.00 62.09 96 MET A O 1
ATOM 782 N N . LEU A 1 97 ? -19.809 11.062 26.022 1.00 60.00 97 LEU A N 1
ATOM 783 C CA . LEU A 1 97 ? -19.846 11.805 24.762 1.00 60.00 97 LEU A CA 1
ATOM 784 C C . LEU A 1 97 ? -21.049 12.757 24.655 1.00 60.00 97 LEU A C 1
ATOM 786 O O . LEU A 1 97 ? -20.883 13.820 24.088 1.00 60.00 97 LEU A O 1
ATOM 790 N N . GLU A 1 98 ? -22.214 12.450 25.229 1.00 58.78 98 GLU A N 1
ATOM 791 C CA . GLU A 1 98 ? -23.427 13.292 25.286 1.00 58.78 98 GLU A CA 1
ATOM 792 C C . GLU A 1 98 ? -23.145 14.588 26.037 1.00 58.78 98 GLU A C 1
ATOM 794 O O . GLU A 1 98 ? -23.642 15.642 25.658 1.00 58.78 98 GLU A O 1
ATOM 799 N N . GLY A 1 99 ? -22.267 14.541 27.045 1.00 63.34 99 GLY A N 1
ATOM 800 C CA . GLY A 1 99 ? -21.763 15.744 27.707 1.00 63.34 99 GLY A CA 1
ATOM 801 C C . GLY A 1 99 ? -20.888 16.635 26.813 1.00 63.34 99 GLY A C 1
ATOM 802 O O . GLY A 1 99 ? -20.518 17.729 27.228 1.00 63.34 99 GLY A O 1
ATOM 803 N N . ARG A 1 100 ? -20.519 16.187 25.606 1.00 67.19 100 ARG A N 1
ATOM 804 C CA . ARG A 1 100 ? -19.590 16.882 24.700 1.00 67.19 100 ARG A CA 1
ATOM 805 C C . ARG A 1 100 ? -20.086 16.988 23.246 1.00 67.19 100 ARG A C 1
ATOM 807 O O . ARG A 1 100 ? -19.520 17.775 22.494 1.00 67.19 100 ARG A O 1
ATOM 814 N N . VAL A 1 101 ? -21.084 16.208 22.825 1.00 58.12 101 VAL A N 1
ATOM 815 C CA . VAL A 1 101 ? -21.432 15.968 21.413 1.00 58.12 101 VAL A CA 1
ATOM 816 C C . VAL A 1 101 ? -22.943 15.762 21.239 1.00 58.12 101 VAL A C 1
ATOM 818 O O . VAL A 1 101 ? -23.564 14.969 21.942 1.00 58.12 101 VAL A O 1
ATOM 821 N N . ASP A 1 102 ? -23.516 16.438 20.239 1.00 74.50 102 ASP A N 1
ATOM 822 C CA . ASP A 1 102 ? -24.952 16.463 19.936 1.00 74.50 102 ASP A CA 1
ATOM 823 C C . ASP A 1 102 ? -25.565 15.092 19.584 1.00 74.50 102 ASP A C 1
ATOM 825 O O . ASP A 1 102 ? -25.022 14.329 18.781 1.00 74.50 102 ASP A O 1
ATOM 829 N N . GLY A 1 103 ? -26.793 14.834 20.057 1.00 66.94 103 GLY A N 1
ATOM 830 C CA . GLY A 1 103 ? -27.573 13.606 19.800 1.00 66.94 103 GLY A CA 1
ATOM 831 C C . GLY A 1 103 ? -27.787 13.243 18.321 1.00 66.94 103 GLY A C 1
ATOM 832 O O . GLY A 1 103 ? -27.993 12.077 17.983 1.00 66.94 103 GLY A O 1
ATOM 833 N N . LYS A 1 104 ? -27.665 14.213 17.405 1.00 69.88 104 LYS A N 1
ATOM 834 C CA . LYS A 1 104 ? -27.665 13.947 15.956 1.00 69.88 104 LYS A CA 1
ATOM 835 C C . LYS A 1 104 ? -26.462 13.099 15.539 1.00 69.88 104 LYS A C 1
ATOM 837 O O . LYS A 1 104 ? -26.613 12.179 14.741 1.00 69.88 104 LYS A O 1
ATOM 842 N N . ILE A 1 105 ? -25.282 13.383 16.090 1.00 71.19 105 ILE A N 1
ATOM 843 C CA . ILE A 1 105 ? -24.019 12.703 15.765 1.00 71.19 105 ILE A CA 1
ATOM 844 C C . ILE A 1 105 ? -24.082 11.235 16.195 1.00 71.19 105 ILE A C 1
ATOM 846 O O . ILE A 1 105 ? -23.624 10.356 15.469 1.00 71.19 105 ILE A O 1
ATOM 850 N N . LEU A 1 106 ? -24.743 10.955 17.317 1.00 63.56 106 LEU A N 1
ATOM 851 C CA . LEU A 1 106 ? -25.017 9.596 17.783 1.00 63.56 106 LEU A CA 1
ATOM 852 C C . LEU A 1 106 ? -25.883 8.801 16.799 1.00 63.56 106 LEU A C 1
ATOM 854 O O . LEU A 1 106 ? -25.554 7.659 16.479 1.00 63.56 106 LEU A O 1
ATOM 858 N N . GLY A 1 107 ? -26.946 9.411 16.265 1.00 71.88 107 GLY A N 1
ATOM 859 C CA . GLY A 1 107 ? -27.780 8.796 15.227 1.00 71.88 107 GLY A CA 1
ATOM 860 C C . GLY A 1 107 ? -26.990 8.447 13.962 1.00 71.88 107 GLY A C 1
ATOM 861 O O . GLY A 1 107 ? -27.095 7.326 13.459 1.00 71.88 107 GLY A O 1
ATOM 862 N N . TRP A 1 108 ? -26.136 9.364 13.494 1.00 73.88 108 TRP A N 1
ATOM 863 C CA . TRP A 1 108 ? -25.228 9.113 12.368 1.00 73.88 108 TRP A CA 1
ATOM 864 C C . TRP A 1 108 ? -24.253 7.964 12.649 1.00 73.88 108 TRP A C 1
ATOM 866 O O . TRP A 1 108 ? -24.045 7.109 11.790 1.00 73.88 108 TRP A O 1
ATOM 876 N N . LEU A 1 109 ? -23.697 7.894 13.860 1.00 67.12 109 LEU A N 1
ATOM 877 C CA . LEU A 1 109 ? -22.750 6.848 14.247 1.00 67.12 109 LEU A CA 1
ATOM 878 C C . LEU A 1 109 ? -23.402 5.455 14.262 1.00 67.12 109 LEU A C 1
ATOM 880 O O . LEU A 1 109 ? -22.816 4.486 13.777 1.00 67.12 109 LEU A O 1
ATOM 884 N N . LEU A 1 110 ? -24.639 5.353 14.759 1.00 66.19 110 LEU A N 1
ATOM 885 C CA . LEU A 1 110 ? -25.415 4.109 14.729 1.00 66.19 110 LEU A CA 1
ATOM 886 C C . LEU A 1 110 ? -25.767 3.680 13.298 1.00 66.19 110 LEU A C 1
ATOM 888 O O . LEU A 1 110 ? -25.780 2.484 13.010 1.00 66.19 110 LEU A O 1
ATOM 892 N N . TYR A 1 111 ? -26.036 4.636 12.407 1.00 75.88 111 TYR A N 1
ATOM 893 C CA . TYR A 1 111 ? -26.326 4.362 11.000 1.00 75.88 111 TYR A CA 1
ATOM 894 C C . TYR A 1 111 ? -25.105 3.786 10.265 1.00 75.88 111 TYR A C 1
ATOM 896 O O . TYR A 1 111 ? -25.238 2.801 9.539 1.00 75.88 111 TYR A O 1
ATOM 904 N N . ILE A 1 112 ? -23.907 4.327 10.521 1.00 73.69 112 ILE A N 1
ATOM 905 C CA . ILE A 1 112 ? -22.644 3.831 9.944 1.00 73.69 112 ILE A CA 1
ATOM 906 C C . ILE A 1 112 ? -22.350 2.386 10.384 1.00 73.69 112 ILE A C 1
ATOM 908 O O . ILE A 1 112 ? -21.843 1.593 9.596 1.00 73.69 112 ILE A O 1
ATOM 912 N N . GLY A 1 113 ? -22.708 2.014 11.618 1.00 71.50 113 GLY A N 1
ATOM 913 C CA . GLY A 1 113 ? -22.519 0.657 12.142 1.00 71.50 113 GLY A CA 1
ATOM 914 C C . GLY A 1 113 ? -23.490 -0.402 11.598 1.00 71.50 113 GLY A C 1
ATOM 915 O O . GLY A 1 113 ? -23.356 -1.577 11.947 1.00 71.50 113 GLY A O 1
ATOM 916 N N . SER A 1 114 ? -24.473 -0.024 10.775 1.00 79.62 114 SER A N 1
ATOM 917 C CA . SER A 1 114 ? -25.419 -0.967 10.172 1.00 79.62 114 SER A CA 1
ATOM 918 C C . SER A 1 114 ? -24.723 -1.841 9.118 1.00 79.62 114 SER A C 1
ATOM 920 O O . SER A 1 114 ? -24.004 -1.302 8.274 1.00 79.62 114 SER A O 1
ATOM 922 N N . PRO A 1 115 ? -24.957 -3.169 9.079 1.00 74.38 115 PRO A N 1
ATOM 923 C CA . PRO A 1 115 ? -24.332 -4.058 8.091 1.00 74.38 115 PRO A CA 1
ATOM 924 C C . PRO A 1 115 ? -24.589 -3.621 6.638 1.00 74.38 115 PRO A C 1
ATOM 926 O O . PRO A 1 115 ? -23.738 -3.824 5.775 1.00 74.38 115 PRO A O 1
ATOM 929 N N . GLY A 1 116 ? -25.722 -2.956 6.377 1.00 81.25 116 GLY A N 1
ATOM 930 C CA . GLY A 1 116 ? -26.052 -2.398 5.063 1.00 81.25 116 GLY A CA 1
ATOM 931 C C . GLY A 1 116 ? -25.163 -1.230 4.621 1.00 81.25 116 GLY A C 1
ATOM 932 O O . GLY A 1 116 ? -25.026 -1.013 3.424 1.00 81.25 116 GLY A O 1
ATOM 933 N N . VAL A 1 117 ? -24.535 -0.503 5.553 1.00 83.44 117 VAL A N 1
ATOM 934 C CA . VAL A 1 117 ? -23.570 0.576 5.262 1.00 83.44 117 VAL A CA 1
ATOM 935 C C . VAL A 1 117 ? -22.140 0.040 5.271 1.00 83.44 117 VAL A C 1
ATOM 937 O O . VAL A 1 117 ? -21.326 0.440 4.444 1.00 83.44 117 VAL A O 1
ATOM 940 N N . VAL A 1 118 ? -21.839 -0.918 6.148 1.00 81.94 118 VAL A N 1
ATOM 941 C CA . VAL A 1 118 ? -20.498 -1.510 6.258 1.00 81.94 118 VAL A CA 1
ATOM 942 C C . VAL A 1 118 ? -20.053 -2.147 4.939 1.00 81.94 118 VAL A C 1
ATOM 944 O O . VAL A 1 118 ? -18.952 -1.864 4.482 1.00 81.94 118 VAL A O 1
ATOM 947 N N . ILE A 1 119 ? -20.899 -2.953 4.286 1.00 84.69 119 ILE A N 1
ATOM 948 C CA . ILE A 1 119 ? -20.547 -3.615 3.015 1.00 84.69 119 ILE A CA 1
ATOM 949 C C . ILE A 1 119 ? -20.179 -2.604 1.908 1.00 84.69 119 ILE A C 1
ATOM 951 O O . ILE A 1 119 ? -19.077 -2.712 1.364 1.00 84.69 119 ILE A O 1
ATOM 955 N N . PRO A 1 120 ? -21.019 -1.608 1.558 1.00 88.81 120 PRO A N 1
ATOM 956 C CA . PRO A 1 120 ? -20.662 -0.632 0.531 1.00 88.81 120 PRO A CA 1
ATOM 957 C C . PRO A 1 120 ? -19.484 0.255 0.941 1.00 88.81 120 PRO A C 1
ATOM 959 O O . PRO A 1 120 ? -18.682 0.601 0.079 1.00 88.81 120 PRO A O 1
ATOM 962 N N . VAL A 1 121 ? -19.320 0.584 2.228 1.00 86.12 121 VAL A N 1
ATOM 963 C CA . VAL A 1 121 ? -18.143 1.324 2.714 1.00 86.12 121 VAL A CA 1
ATOM 964 C C . VAL A 1 121 ? -16.867 0.503 2.546 1.00 86.12 121 VAL A C 1
ATOM 966 O O . VAL A 1 121 ? -15.862 1.052 2.109 1.00 86.12 121 VAL A O 1
ATOM 969 N N . LEU A 1 122 ? -16.895 -0.803 2.821 1.00 84.56 122 LEU A N 1
ATOM 970 C CA . LEU A 1 122 ? -15.757 -1.689 2.574 1.00 84.56 122 LEU A CA 1
ATOM 971 C C . LEU A 1 122 ? -15.432 -1.774 1.079 1.00 84.56 122 LEU A C 1
ATOM 973 O O . LEU A 1 122 ? -14.270 -1.631 0.713 1.00 84.56 122 LEU A O 1
ATOM 977 N N . LEU A 1 123 ? -16.431 -1.931 0.204 1.00 88.69 123 LEU A N 1
ATOM 978 C CA . LEU A 1 123 ? -16.214 -1.919 -1.251 1.00 88.69 123 LEU A CA 1
ATOM 979 C C . LEU A 1 123 ? -15.641 -0.580 -1.737 1.00 88.69 123 LEU A C 1
ATOM 981 O O . LEU A 1 123 ? -14.710 -0.561 -2.541 1.00 88.69 123 LEU A O 1
ATOM 985 N N . LEU A 1 124 ? -16.157 0.536 -1.221 1.00 90.06 124 LEU A N 1
ATOM 986 C CA . LEU A 1 124 ? -15.682 1.880 -1.533 1.00 90.06 124 LEU A CA 1
ATOM 987 C C . LEU A 1 124 ? -14.253 2.104 -1.029 1.00 90.06 124 LEU A C 1
ATOM 989 O O . LEU A 1 124 ? -13.428 2.622 -1.775 1.00 90.06 124 LEU A O 1
ATOM 993 N N . LEU A 1 125 ? -13.928 1.663 0.188 1.00 86.94 125 LEU A N 1
ATOM 994 C CA . LEU A 1 125 ? -12.563 1.688 0.713 1.00 86.94 125 LEU A CA 1
ATOM 995 C C . LEU A 1 125 ? -11.627 0.861 -0.170 1.00 86.94 125 LEU A C 1
ATOM 997 O O . LEU A 1 125 ? -10.578 1.364 -0.557 1.00 86.94 125 LEU A O 1
ATOM 1001 N N . MET A 1 126 ? -12.015 -0.354 -0.563 1.00 89.12 126 MET A N 1
ATOM 1002 C CA . MET A 1 126 ? -11.218 -1.189 -1.468 1.00 89.12 126 MET A CA 1
ATOM 1003 C C . MET A 1 126 ? -10.995 -0.524 -2.834 1.00 89.12 126 MET A C 1
ATOM 1005 O O . MET A 1 126 ? -9.887 -0.584 -3.369 1.00 89.12 126 MET A O 1
ATOM 1009 N N . LEU A 1 127 ? -12.003 0.160 -3.382 1.00 89.75 127 LEU A N 1
ATOM 1010 C CA . LEU A 1 127 ? -11.886 0.911 -4.634 1.00 89.75 127 LEU A CA 1
ATOM 1011 C C . LEU A 1 127 ? -10.969 2.130 -4.485 1.00 89.75 127 LEU A C 1
ATOM 1013 O O . LEU A 1 127 ? -10.116 2.353 -5.341 1.00 89.75 127 LEU A O 1
ATOM 1017 N N . ILE A 1 128 ? -11.094 2.891 -3.393 1.00 88.94 128 ILE A N 1
ATOM 1018 C CA . ILE A 1 128 ? -10.212 4.027 -3.083 1.00 88.94 128 ILE A CA 1
ATOM 1019 C C . ILE A 1 128 ? -8.769 3.550 -2.963 1.00 88.94 128 ILE A C 1
ATOM 1021 O O . ILE A 1 128 ? -7.871 4.148 -3.547 1.00 88.94 128 ILE A O 1
ATOM 1025 N N . ILE A 1 129 ? -8.541 2.453 -2.247 1.00 89.25 129 ILE A N 1
ATOM 1026 C CA . ILE A 1 129 ? -7.227 1.825 -2.115 1.00 89.25 129 ILE A CA 1
ATOM 1027 C C . ILE A 1 129 ? -6.674 1.454 -3.489 1.00 89.25 129 ILE A C 1
ATOM 1029 O O . ILE A 1 129 ? -5.538 1.805 -3.803 1.00 89.25 129 ILE A O 1
ATOM 1033 N N . TYR A 1 130 ? -7.469 0.775 -4.317 1.00 87.81 130 TYR A N 1
ATOM 1034 C CA . TYR A 1 130 ? -7.076 0.399 -5.672 1.00 87.81 130 TYR A CA 1
ATOM 1035 C C . TYR A 1 130 ? -6.719 1.628 -6.517 1.00 87.81 130 TYR A C 1
ATOM 1037 O O . TYR A 1 130 ? -5.667 1.651 -7.156 1.00 87.81 130 TYR A O 1
ATOM 1045 N N . PHE A 1 131 ? -7.547 2.671 -6.470 1.00 91.69 131 PHE A N 1
ATOM 1046 C CA . PHE A 1 131 ? -7.321 3.924 -7.178 1.00 91.69 131 PHE A CA 1
ATOM 1047 C C . PHE A 1 131 ? -6.039 4.618 -6.710 1.00 91.69 131 PHE A C 1
ATOM 1049 O O . PHE A 1 131 ? -5.200 4.959 -7.536 1.00 91.69 131 PHE A O 1
ATOM 1056 N N . LEU A 1 132 ? -5.827 4.754 -5.398 1.00 86.12 132 LEU A N 1
ATOM 1057 C CA . LEU A 1 132 ? -4.610 5.336 -4.827 1.00 86.12 132 LEU A CA 1
ATOM 1058 C C . LEU A 1 132 ? -3.363 4.531 -5.212 1.00 86.12 132 LEU A C 1
ATOM 1060 O O . LEU A 1 132 ? -2.359 5.112 -5.613 1.00 86.12 132 LEU A O 1
ATOM 1064 N N . VAL A 1 133 ? -3.416 3.198 -5.146 1.00 86.81 133 VAL A N 1
ATOM 1065 C CA . VAL A 1 133 ? -2.308 2.329 -5.575 1.00 86.81 133 VAL A CA 1
ATOM 1066 C C . VAL A 1 133 ? -2.036 2.488 -7.072 1.00 86.81 133 VAL A C 1
ATOM 1068 O O . VAL A 1 133 ? -0.874 2.578 -7.468 1.00 86.81 133 VAL A O 1
ATOM 1071 N N . SER A 1 134 ? -3.078 2.560 -7.901 1.00 91.56 134 SER A N 1
ATOM 1072 C CA . SER A 1 134 ? -2.954 2.807 -9.340 1.00 91.56 134 SER A CA 1
ATOM 1073 C C . SER A 1 134 ? -2.339 4.179 -9.627 1.00 91.56 134 SER A C 1
ATOM 1075 O O . SER A 1 134 ? -1.432 4.278 -10.451 1.00 91.56 134 SER A O 1
ATOM 1077 N N . LEU A 1 135 ? -2.768 5.222 -8.911 1.00 91.44 135 LEU A N 1
ATOM 1078 C CA . LEU A 1 135 ? -2.207 6.569 -9.014 1.00 91.44 135 LEU A CA 1
ATOM 1079 C C . LEU A 1 135 ? -0.730 6.600 -8.621 1.00 91.44 135 LEU A C 1
ATOM 1081 O O . LEU A 1 135 ? 0.074 7.191 -9.333 1.00 91.44 135 LEU A O 1
ATOM 1085 N N . ILE A 1 136 ? -0.351 5.945 -7.521 1.00 89.75 136 ILE A N 1
ATOM 1086 C CA . ILE A 1 13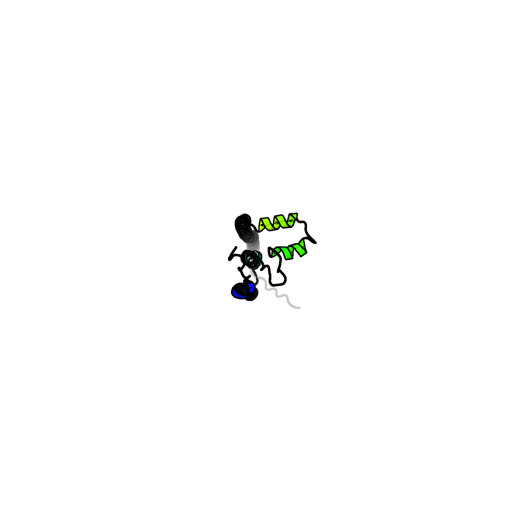6 ? 1.046 5.891 -7.071 1.00 89.75 136 ILE A CA 1
ATOM 1087 C C . ILE A 1 136 ? 1.921 5.168 -8.097 1.00 89.75 136 ILE A C 1
ATOM 1089 O O . ILE A 1 136 ? 3.021 5.632 -8.394 1.00 89.75 136 ILE A O 1
ATOM 1093 N N . ARG A 1 137 ? 1.447 4.043 -8.650 1.00 89.00 137 ARG A N 1
ATOM 1094 C CA . ARG A 1 137 ? 2.167 3.302 -9.698 1.00 89.00 137 ARG A CA 1
ATOM 1095 C C . ARG A 1 137 ? 2.358 4.160 -10.948 1.00 89.00 137 ARG A C 1
ATOM 1097 O O . ARG A 1 137 ? 3.490 4.294 -11.398 1.00 89.00 137 ARG A O 1
ATOM 1104 N N . GLY A 1 138 ? 1.293 4.798 -11.434 1.00 92.50 138 GLY A N 1
ATOM 1105 C CA . GLY A 1 138 ? 1.357 5.682 -12.601 1.00 92.50 138 GLY A CA 1
ATOM 1106 C C . GLY A 1 138 ? 2.248 6.906 -12.378 1.00 92.50 138 GLY A C 1
ATOM 1107 O O . GLY A 1 138 ? 3.041 7.257 -13.244 1.00 92.50 138 GLY A O 1
ATOM 1108 N N . LEU A 1 139 ? 2.192 7.519 -11.191 1.00 88.25 139 LEU A N 1
ATOM 1109 C CA . LEU A 1 139 ? 3.050 8.653 -10.842 1.00 88.25 139 LEU A CA 1
ATOM 1110 C C . LEU A 1 139 ? 4.527 8.250 -10.761 1.00 88.25 139 LEU A C 1
ATOM 1112 O O . LEU A 1 139 ? 5.402 8.992 -11.201 1.00 88.25 139 LEU A O 1
ATOM 1116 N N . ARG A 1 140 ? 4.821 7.072 -10.201 1.00 92.12 140 ARG A N 1
ATOM 1117 C CA . ARG A 1 140 ? 6.185 6.542 -10.149 1.00 92.12 140 ARG A CA 1
ATOM 1118 C C . ARG A 1 140 ? 6.739 6.313 -11.551 1.00 92.12 140 ARG A C 1
ATOM 1120 O O . ARG A 1 140 ? 7.860 6.727 -11.824 1.00 92.12 140 ARG A O 1
ATOM 1127 N N . GLU A 1 141 ? 5.955 5.686 -12.418 1.00 91.44 141 GLU A N 1
ATOM 1128 C CA . GLU A 1 141 ? 6.359 5.409 -13.794 1.00 91.44 141 GLU A CA 1
ATOM 1129 C C . GLU A 1 141 ? 6.574 6.702 -14.592 1.00 91.44 141 GLU A C 1
ATOM 1131 O O . GLU A 1 141 ? 7.603 6.840 -15.248 1.00 91.44 141 GLU A O 1
ATOM 1136 N N . ALA A 1 142 ? 5.698 7.701 -14.432 1.00 91.81 142 ALA A N 1
ATOM 1137 C CA . ALA A 1 142 ? 5.866 9.021 -15.042 1.00 91.81 142 ALA A CA 1
ATOM 1138 C C . ALA A 1 142 ? 7.158 9.728 -14.591 1.00 91.81 142 ALA A C 1
ATOM 1140 O O . ALA A 1 142 ? 7.838 10.355 -15.400 1.00 91.81 142 ALA A O 1
ATOM 1141 N N . ASN A 1 143 ? 7.533 9.606 -13.314 1.00 92.31 143 ASN A N 1
ATOM 1142 C CA . ASN A 1 143 ? 8.784 10.174 -12.807 1.00 92.31 143 ASN A CA 1
ATOM 1143 C C . ASN A 1 143 ? 10.019 9.461 -13.375 1.00 92.31 143 ASN A C 1
ATOM 1145 O O . ASN A 1 143 ? 10.988 10.119 -13.756 1.00 92.31 143 ASN A O 1
ATOM 1149 N N . GLU A 1 144 ? 9.993 8.128 -13.435 1.00 94.75 144 GLU A N 1
ATOM 1150 C CA . GLU A 1 144 ? 11.091 7.336 -13.999 1.00 94.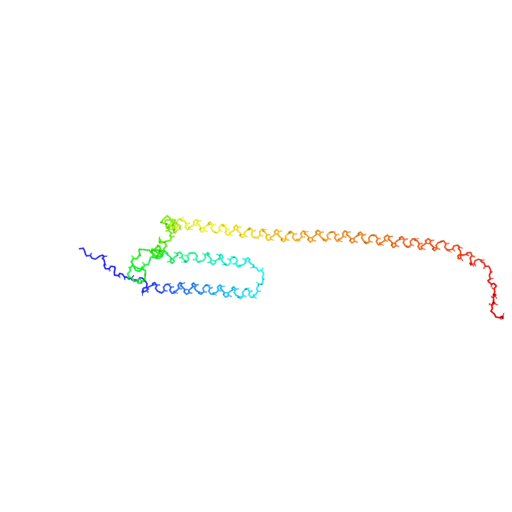75 144 GLU A CA 1
ATOM 1151 C C . GLU A 1 144 ? 11.258 7.604 -15.504 1.00 94.75 144 GLU A C 1
ATOM 1153 O O . GLU A 1 144 ? 12.385 7.723 -15.989 1.00 94.75 144 GLU A O 1
ATOM 1158 N N . ASP A 1 145 ? 10.155 7.739 -16.242 1.00 93.94 145 ASP A N 1
ATOM 1159 C CA . ASP A 1 145 ? 10.165 8.093 -17.661 1.00 93.94 145 ASP A CA 1
ATOM 1160 C C . ASP A 1 145 ? 10.714 9.508 -17.893 1.00 93.94 145 ASP A C 1
ATOM 1162 O O . ASP A 1 145 ? 11.651 9.691 -18.673 1.00 93.94 145 ASP A O 1
ATOM 1166 N N . LEU A 1 146 ? 10.248 10.496 -17.124 1.00 94.75 146 LEU A N 1
ATOM 1167 C CA . LEU A 1 146 ? 10.744 11.871 -17.207 1.00 94.75 146 LEU A CA 1
ATOM 1168 C C . LEU A 1 146 ? 12.253 11.957 -16.928 1.00 94.75 146 LEU A C 1
ATOM 1170 O O . LEU A 1 146 ? 12.988 12.657 -17.624 1.00 94.75 146 LEU A O 1
ATOM 1174 N N . GLN A 1 147 ? 12.754 11.209 -15.942 1.00 94.94 147 GLN A N 1
ATOM 1175 C CA . GLN A 1 147 ? 14.191 11.138 -15.669 1.00 94.94 147 GLN A CA 1
ATOM 1176 C C . GLN A 1 147 ? 14.979 10.538 -16.839 1.00 94.94 147 GLN A C 1
ATOM 1178 O O . GLN A 1 147 ? 16.069 11.030 -17.150 1.00 94.94 147 GLN A O 1
ATOM 1183 N N . LYS A 1 148 ? 14.446 9.504 -17.504 1.00 94.25 148 LYS A N 1
ATOM 1184 C CA . LYS A 1 148 ? 15.066 8.917 -18.702 1.00 94.25 148 LYS A CA 1
ATOM 1185 C C . LYS A 1 148 ? 15.117 9.925 -19.847 1.00 94.25 148 LYS A C 1
ATOM 1187 O O . LYS A 1 148 ? 16.166 10.036 -20.480 1.00 94.25 148 LYS A O 1
ATOM 1192 N N . GLN A 1 149 ? 14.054 10.701 -20.058 1.00 93.81 149 GLN A N 1
ATOM 1193 C CA . GLN A 1 149 ? 14.014 11.754 -21.078 1.00 93.81 149 GLN A CA 1
ATOM 1194 C C . GLN A 1 149 ? 15.069 12.839 -20.819 1.00 93.81 149 GLN A C 1
ATOM 1196 O O . GLN A 1 149 ? 15.883 13.121 -21.694 1.00 93.81 149 GLN A O 1
ATOM 1201 N N . LEU A 1 150 ? 15.161 13.356 -19.588 1.00 94.06 150 LEU A N 1
ATOM 1202 C CA . LEU A 1 150 ? 16.162 14.367 -19.217 1.00 94.06 150 LEU A CA 1
ATOM 1203 C C . LEU A 1 150 ? 17.607 13.864 -19.336 1.00 94.06 150 LEU A C 1
ATOM 1205 O O . LEU A 1 150 ? 18.542 14.639 -19.547 1.00 94.06 150 LEU A O 1
ATOM 1209 N N . ILE A 1 151 ? 17.846 12.571 -19.117 1.00 93.81 151 ILE A N 1
ATOM 1210 C CA . ILE A 1 151 ? 19.172 11.980 -19.333 1.00 93.81 151 ILE A CA 1
ATOM 1211 C C . ILE A 1 151 ? 19.440 11.846 -20.832 1.00 93.81 151 ILE A C 1
ATOM 1213 O O . ILE A 1 151 ? 20.536 12.192 -21.268 1.00 93.81 151 ILE A O 1
ATOM 1217 N N . HIS A 1 152 ? 18.457 11.396 -21.613 1.00 93.19 152 HIS A N 1
ATOM 1218 C CA . HIS A 1 152 ? 18.582 11.261 -23.059 1.00 93.19 152 HIS A CA 1
ATOM 1219 C C . HIS A 1 152 ? 18.887 12.606 -23.726 1.00 93.19 152 HIS A C 1
ATOM 1221 O O . HIS A 1 152 ? 19.913 12.725 -24.396 1.00 93.19 152 HIS A O 1
ATOM 1227 N N . GLU A 1 153 ? 18.098 13.636 -23.432 1.00 93.56 153 GLU A N 1
ATOM 1228 C CA . GLU A 1 153 ? 18.272 14.993 -23.957 1.00 93.56 153 GLU A CA 1
ATOM 1229 C C . GLU A 1 153 ? 19.674 15.537 -23.642 1.00 93.56 153 GLU A C 1
ATOM 1231 O O . GLU A 1 153 ? 20.431 15.899 -24.546 1.00 93.56 153 GLU A O 1
ATOM 1236 N N . ARG A 1 154 ? 20.114 15.435 -22.377 1.00 95.31 154 ARG A N 1
ATOM 1237 C CA . ARG A 1 154 ? 21.481 15.821 -21.981 1.00 95.31 154 ARG A CA 1
ATOM 1238 C C . ARG A 1 154 ? 22.564 15.022 -22.706 1.00 95.31 154 ARG A C 1
ATOM 1240 O O . ARG A 1 154 ? 23.662 15.538 -22.919 1.00 95.31 154 ARG A O 1
ATOM 1247 N N . THR A 1 155 ? 22.326 13.753 -23.041 1.00 92.69 155 THR A N 1
ATOM 1248 C CA . THR A 1 155 ? 23.306 12.948 -23.790 1.00 92.69 155 THR A CA 1
ATOM 1249 C C . THR A 1 155 ? 23.365 13.321 -25.264 1.00 92.69 155 THR A C 1
ATOM 1251 O O . THR A 1 155 ? 24.458 13.323 -25.829 1.00 92.69 155 THR A O 1
ATOM 1254 N N . GLU A 1 156 ? 22.239 13.670 -25.883 1.00 93.50 156 GLU A N 1
ATOM 1255 C CA . GLU A 1 156 ? 22.200 14.138 -27.268 1.00 93.50 156 GLU A CA 1
ATOM 1256 C C . GLU A 1 156 ? 22.896 15.490 -27.420 1.00 93.50 156 GLU A C 1
ATOM 1258 O O . GLU A 1 156 ? 23.731 15.655 -28.310 1.00 93.50 156 GLU A O 1
ATOM 1263 N N . GLU A 1 157 ? 22.631 16.429 -26.511 1.00 94.31 157 GLU A N 1
ATOM 1264 C CA . GLU A 1 157 ? 23.323 17.720 -26.478 1.00 94.31 157 GLU A CA 1
ATOM 1265 C C . GLU A 1 157 ? 24.837 17.539 -26.326 1.00 94.31 157 GLU A C 1
ATOM 1267 O O . GLU A 1 157 ? 25.619 18.112 -27.088 1.00 94.31 157 GLU A O 1
ATOM 1272 N N . LYS A 1 158 ? 25.274 16.669 -25.406 1.00 93.56 158 LYS A N 1
ATOM 1273 C CA . LYS A 1 158 ? 26.700 16.356 -25.224 1.00 93.56 158 LYS A CA 1
ATOM 1274 C C . LYS A 1 158 ? 27.334 15.732 -26.469 1.00 93.56 158 LYS A C 1
ATOM 1276 O O . LYS A 1 158 ? 28.468 16.081 -26.796 1.00 93.56 158 LYS A O 1
ATOM 1281 N N . LYS A 1 159 ? 26.629 14.840 -27.176 1.00 93.81 159 LYS A N 1
ATOM 1282 C CA . LYS A 1 159 ? 27.115 14.233 -28.430 1.00 93.81 159 LYS A CA 1
ATOM 1283 C C . LYS A 1 159 ? 27.304 15.287 -29.520 1.00 93.81 159 LYS A C 1
ATOM 1285 O O . LYS A 1 159 ? 28.385 15.352 -30.099 1.00 93.81 159 LYS A O 1
ATOM 1290 N N . LYS A 1 160 ? 26.315 16.167 -29.716 1.00 94.81 160 LYS A N 1
ATOM 1291 C CA . LYS A 1 160 ? 26.391 17.273 -30.686 1.00 94.81 160 LYS A CA 1
ATOM 1292 C C . LYS A 1 160 ? 27.578 18.197 -30.396 1.00 94.81 160 LYS A C 1
ATOM 1294 O O . LYS A 1 160 ? 28.324 18.552 -31.305 1.00 94.81 160 LYS A O 1
ATOM 1299 N N . ILE A 1 161 ? 27.809 18.542 -29.125 1.00 92.38 161 ILE A N 1
ATOM 1300 C CA . ILE A 1 161 ? 28.960 19.365 -28.714 1.00 92.38 161 ILE A CA 1
ATOM 1301 C C . ILE A 1 161 ? 30.290 18.657 -29.027 1.00 92.38 161 ILE A C 1
ATOM 1303 O O . ILE A 1 161 ? 31.224 19.296 -29.515 1.00 92.38 161 ILE A O 1
ATOM 1307 N N . PHE A 1 162 ? 30.385 17.345 -28.793 1.00 91.62 162 PHE A N 1
ATOM 1308 C CA . PHE A 1 162 ? 31.598 16.573 -29.077 1.00 91.62 162 PHE A CA 1
ATOM 1309 C C . PHE A 1 162 ? 31.901 16.476 -30.580 1.00 91.62 162 PHE A C 1
ATOM 1311 O O . PHE A 1 162 ? 33.052 16.643 -30.984 1.00 91.62 162 PHE A O 1
ATOM 1318 N N . GLU A 1 163 ? 30.884 16.275 -31.422 1.00 92.31 163 GLU A N 1
ATOM 1319 C CA . GLU A 1 163 ? 31.035 16.246 -32.884 1.00 92.31 163 GLU A CA 1
ATOM 1320 C C . GLU A 1 163 ? 31.489 17.600 -33.442 1.00 92.31 163 GLU A C 1
ATOM 1322 O O . GLU A 1 163 ? 32.417 17.661 -34.255 1.00 92.31 163 GLU A O 1
ATOM 1327 N N . LEU A 1 164 ? 30.898 18.699 -32.955 1.00 93.25 164 LEU A N 1
ATOM 1328 C CA . LEU A 1 164 ? 31.309 20.057 -33.317 1.00 93.25 164 LEU A CA 1
ATOM 1329 C C . LEU A 1 164 ? 32.756 20.341 -32.886 1.00 93.25 164 LEU A C 1
ATOM 1331 O O . LEU A 1 164 ? 33.540 20.877 -33.675 1.00 93.25 164 LEU A O 1
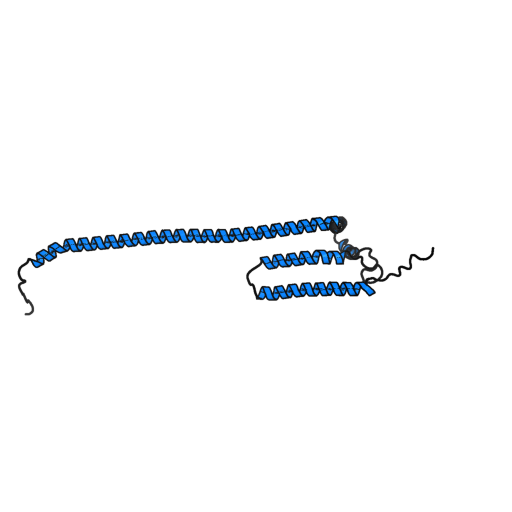ATOM 1335 N N . ALA A 1 165 ? 33.144 19.939 -31.671 1.00 93.31 165 ALA A N 1
ATOM 1336 C CA . ALA A 1 165 ? 34.508 20.099 -31.169 1.00 93.31 165 ALA A CA 1
ATOM 1337 C C . ALA A 1 165 ? 35.529 19.262 -31.964 1.00 93.31 165 ALA A C 1
ATOM 1339 O O . ALA A 1 165 ? 36.580 19.778 -32.357 1.00 93.31 165 ALA A O 1
ATOM 1340 N N . GLY A 1 166 ? 35.215 17.996 -32.258 1.00 92.75 166 GLY A N 1
ATOM 1341 C CA . GLY A 1 166 ? 36.060 17.105 -33.055 1.00 92.75 166 GLY A CA 1
ATOM 1342 C C . GLY A 1 166 ? 36.238 17.595 -34.495 1.00 92.75 166 GLY A C 1
ATOM 1343 O O . GLY A 1 166 ? 37.364 17.656 -34.999 1.00 92.75 166 GLY A O 1
ATOM 1344 N N . GLY A 1 167 ? 35.149 18.028 -35.138 1.00 93.50 167 GLY A N 1
ATOM 1345 C CA . GLY A 1 167 ? 35.170 18.607 -36.481 1.00 93.50 167 GLY A CA 1
ATOM 1346 C C . GLY A 1 167 ? 35.976 19.906 -36.556 1.00 93.50 167 GLY A C 1
ATOM 1347 O O . GLY A 1 167 ? 36.796 20.074 -37.463 1.00 93.50 167 GLY A O 1
ATOM 1348 N N . ALA A 1 168 ? 35.810 20.804 -35.580 1.00 93.50 168 ALA A N 1
ATOM 1349 C CA . ALA A 1 168 ? 36.590 22.037 -35.489 1.00 93.50 168 ALA A CA 1
ATOM 1350 C C . ALA A 1 168 ? 38.088 21.757 -35.286 1.00 93.50 168 ALA A C 1
ATOM 1352 O O . ALA A 1 168 ? 38.925 22.395 -35.930 1.00 93.50 168 ALA A O 1
ATOM 1353 N N . ASN A 1 169 ? 38.440 20.783 -34.440 1.00 93.69 169 ASN A N 1
ATOM 1354 C CA . ASN A 1 169 ? 39.832 20.400 -34.219 1.00 93.69 169 ASN A CA 1
ATOM 1355 C C . ASN A 1 169 ? 40.475 19.819 -35.490 1.00 93.69 169 ASN A C 1
ATOM 1357 O O . ASN A 1 169 ? 41.564 20.243 -35.872 1.00 93.69 169 ASN A O 1
ATOM 1361 N N . LYS A 1 170 ? 39.777 18.925 -36.205 1.00 93.38 170 LYS A N 1
ATOM 1362 C CA . LYS A 1 170 ? 40.260 18.358 -37.476 1.00 93.38 170 LYS A CA 1
ATOM 1363 C C . LYS A 1 170 ? 40.550 19.450 -38.512 1.00 93.38 170 LYS A C 1
ATOM 1365 O O . LYS A 1 170 ? 41.630 19.455 -39.095 1.00 93.38 170 LYS A O 1
ATOM 1370 N N . ARG A 1 171 ? 39.639 20.419 -38.679 1.00 94.00 171 ARG A N 1
ATOM 1371 C CA . ARG A 1 171 ? 39.832 21.564 -39.591 1.00 94.00 171 ARG A CA 1
ATOM 1372 C C . ARG A 1 171 ? 41.026 22.434 -39.194 1.00 94.00 171 ARG A C 1
ATOM 1374 O O . ARG A 1 171 ? 41.774 22.865 -40.066 1.00 94.00 171 ARG A O 1
ATOM 1381 N N . LYS A 1 172 ? 41.235 22.678 -37.892 1.00 94.56 172 LYS A N 1
ATOM 1382 C CA . LYS A 1 172 ? 42.412 23.416 -37.395 1.00 94.56 172 LYS A CA 1
ATOM 1383 C C . LYS A 1 172 ? 43.718 22.695 -37.735 1.00 94.56 172 LYS A C 1
ATOM 1385 O O . LYS A 1 172 ? 44.652 23.340 -38.206 1.00 94.56 172 LYS A O 1
ATOM 1390 N N . VAL A 1 173 ? 43.779 21.378 -37.525 1.00 94.31 173 VAL A N 1
ATOM 1391 C CA . VAL A 1 173 ? 44.953 20.555 -37.865 1.00 94.31 173 VAL A CA 1
ATOM 1392 C C . VAL A 1 173 ? 45.212 20.578 -39.371 1.00 94.31 173 VAL A C 1
ATOM 1394 O O . VAL A 1 173 ? 46.341 20.795 -39.796 1.00 94.31 173 VAL A O 1
ATOM 1397 N N . GLU A 1 174 ? 44.172 20.432 -40.187 1.00 95.00 174 GLU A N 1
ATOM 1398 C CA . GLU A 1 174 ? 44.288 20.457 -41.646 1.00 95.00 174 GLU A CA 1
ATOM 1399 C C . GLU A 1 174 ? 44.752 21.823 -42.173 1.00 95.00 174 GLU A C 1
ATOM 1401 O O . GLU A 1 174 ? 45.664 21.892 -42.997 1.00 95.00 174 GLU A O 1
ATOM 1406 N N . HIS A 1 175 ? 44.206 22.921 -41.641 1.00 95.38 175 HIS A N 1
ATOM 1407 C CA . HIS A 1 175 ? 44.665 24.270 -41.970 1.00 95.38 175 HIS A CA 1
ATOM 1408 C C . HIS A 1 175 ? 46.135 24.481 -41.583 1.00 95.38 175 HIS A C 1
ATOM 1410 O O . HIS A 1 175 ? 46.906 25.027 -42.373 1.00 95.38 175 HIS A O 1
ATOM 1416 N N . ARG A 1 176 ? 46.549 24.001 -40.402 1.00 95.88 176 ARG A N 1
ATOM 1417 C CA . ARG A 1 176 ? 47.949 24.053 -39.966 1.00 95.88 176 ARG A CA 1
ATOM 1418 C C . ARG A 1 176 ? 48.862 23.252 -40.899 1.00 95.88 176 ARG A C 1
ATOM 1420 O O . ARG A 1 176 ? 49.892 23.777 -41.309 1.00 95.88 176 ARG A O 1
ATOM 1427 N N . ASN A 1 177 ? 48.472 22.035 -41.271 1.00 95.94 177 ASN A N 1
ATOM 1428 C CA . ASN A 1 177 ? 49.244 21.188 -42.183 1.00 95.94 177 ASN A CA 1
ATOM 1429 C C . ASN A 1 177 ? 49.377 21.833 -43.571 1.00 95.94 177 ASN A C 1
ATOM 1431 O O . ASN A 1 177 ? 50.462 21.839 -44.148 1.00 95.94 177 ASN A O 1
ATOM 1435 N N . ASN A 1 178 ? 48.300 22.430 -44.091 1.00 95.75 178 ASN A N 1
ATOM 1436 C CA . ASN A 1 178 ? 48.328 23.165 -45.357 1.00 95.75 178 ASN A CA 1
ATOM 1437 C C . ASN A 1 178 ? 49.232 24.404 -45.277 1.00 95.75 178 ASN A C 1
ATOM 1439 O O . ASN A 1 178 ? 49.990 24.672 -46.209 1.00 95.75 178 ASN A O 1
ATOM 1443 N N . LEU A 1 179 ? 49.209 25.132 -44.157 1.00 94.50 179 LEU A N 1
ATOM 1444 C CA . LEU A 1 179 ? 50.099 26.271 -43.933 1.00 94.50 179 LEU A CA 1
ATOM 1445 C C . LEU A 1 179 ? 51.571 25.837 -43.869 1.00 94.50 179 LEU A C 1
ATOM 1447 O O . LEU A 1 179 ? 52.423 26.490 -44.471 1.00 94.50 179 LEU A O 1
ATOM 1451 N N . GLU A 1 180 ? 51.884 24.741 -43.174 1.00 93.88 180 GLU A N 1
ATOM 1452 C CA . GLU A 1 180 ? 53.239 24.179 -43.124 1.00 93.88 180 GLU A CA 1
ATOM 1453 C C . GLU A 1 180 ? 53.697 23.703 -44.508 1.00 93.88 180 GLU A C 1
ATOM 1455 O O . GLU A 1 180 ? 54.802 24.046 -44.928 1.00 93.88 180 GLU A O 1
ATOM 1460 N N . LYS A 1 181 ? 52.830 23.032 -45.275 1.00 94.31 181 LYS A N 1
ATOM 1461 C CA . LYS A 1 181 ? 53.114 22.620 -46.656 1.00 94.31 181 LYS A CA 1
ATOM 1462 C C . LYS A 1 181 ? 53.400 23.815 -47.569 1.00 94.31 181 LYS A C 1
ATOM 1464 O O . LYS A 1 181 ? 54.363 23.779 -48.329 1.00 94.31 181 LYS A O 1
ATOM 1469 N N . ASN A 1 182 ? 52.618 24.889 -47.464 1.00 94.00 182 ASN A N 1
ATOM 1470 C CA . ASN A 1 182 ? 52.827 26.108 -48.250 1.00 94.00 182 ASN A CA 1
ATOM 1471 C C . ASN A 1 182 ? 54.130 26.823 -47.868 1.00 94.00 182 ASN A C 1
ATOM 1473 O O . ASN A 1 182 ? 54.848 27.298 -48.746 1.00 94.00 182 ASN A O 1
ATOM 1477 N N . LYS A 1 183 ? 54.480 26.861 -46.575 1.00 93.56 183 LYS A N 1
ATOM 1478 C CA . LYS A 1 183 ? 55.783 27.372 -46.120 1.00 93.56 183 LYS A CA 1
ATOM 1479 C C . LYS A 1 183 ? 56.936 26.531 -46.670 1.00 93.56 183 LYS A C 1
ATOM 1481 O O . LYS A 1 183 ? 57.888 27.098 -47.195 1.00 93.56 183 LYS A O 1
ATOM 1486 N N . MET A 1 184 ? 56.832 25.200 -46.615 1.00 92.25 184 MET A N 1
ATOM 1487 C CA . MET A 1 184 ? 57.833 24.294 -47.193 1.00 92.25 184 MET A CA 1
ATOM 1488 C C . MET A 1 184 ? 57.980 24.506 -48.704 1.00 92.25 184 MET A C 1
ATOM 1490 O O . MET A 1 184 ? 59.101 24.620 -49.189 1.00 92.25 184 MET A O 1
ATOM 1494 N N . ALA A 1 185 ? 56.868 24.628 -49.436 1.00 91.94 185 ALA A N 1
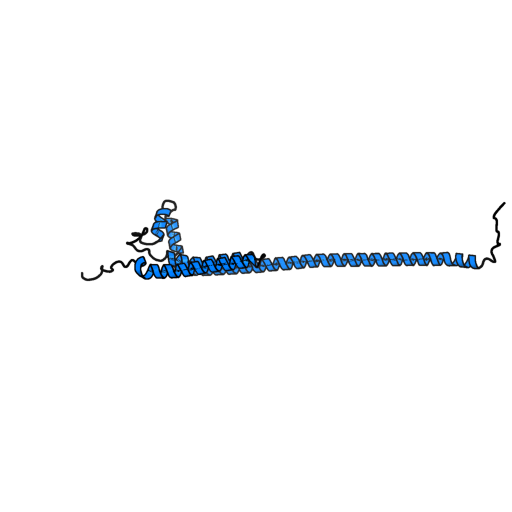ATOM 1495 C CA . ALA A 1 185 ? 56.875 24.895 -50.873 1.00 91.94 185 ALA A CA 1
ATOM 1496 C C . ALA A 1 185 ? 57.493 26.261 -51.221 1.00 91.94 185 ALA A C 1
ATOM 1498 O O . ALA A 1 185 ? 58.224 26.358 -52.200 1.00 91.94 185 ALA A O 1
ATOM 1499 N N . SER A 1 186 ? 57.253 27.296 -50.408 1.00 91.25 186 SER A N 1
ATOM 1500 C CA . SER A 1 186 ? 57.839 28.633 -50.592 1.00 91.25 186 SER A CA 1
ATOM 1501 C C . SER A 1 186 ? 59.343 28.674 -50.283 1.00 91.25 186 SER A C 1
ATOM 1503 O O . SER A 1 186 ? 60.111 29.324 -50.990 1.00 91.25 186 SER A O 1
ATOM 1505 N N . CYS A 1 187 ? 59.810 27.928 -49.275 1.00 90.75 187 CYS A N 1
ATOM 1506 C CA . CYS A 1 187 ? 61.240 27.819 -48.970 1.00 90.75 187 CYS A CA 1
ATOM 1507 C C . CYS A 1 187 ? 62.004 26.900 -49.938 1.00 90.75 187 CYS A C 1
ATOM 1509 O O . CYS A 1 187 ? 63.216 27.056 -50.081 1.00 90.75 187 CYS A O 1
ATOM 1511 N N . LEU A 1 188 ? 61.329 25.960 -50.605 1.00 88.44 188 LEU A N 1
ATOM 1512 C CA . LEU A 1 188 ? 61.945 25.009 -51.533 1.00 88.44 188 LEU A CA 1
ATOM 1513 C C . LEU A 1 188 ? 62.789 25.671 -52.645 1.00 88.44 188 LEU A C 1
ATOM 1515 O O . LEU A 1 188 ? 63.945 25.273 -52.788 1.00 88.44 188 LEU A O 1
ATOM 1519 N N . PRO A 1 189 ? 62.312 26.690 -53.393 1.00 87.50 189 PRO A N 1
ATOM 1520 C CA . PRO A 1 189 ? 63.132 27.366 -54.399 1.00 87.50 189 PRO A CA 1
ATOM 1521 C C . PRO A 1 189 ? 64.332 28.105 -53.796 1.00 87.50 189 PRO A C 1
ATOM 1523 O O . PRO A 1 189 ? 65.397 28.099 -54.401 1.00 87.50 189 PRO A O 1
ATOM 1526 N N . VAL A 1 190 ? 64.208 28.687 -52.595 1.00 84.88 190 VAL A N 1
ATOM 1527 C CA . VAL A 1 190 ? 65.329 29.352 -51.900 1.00 84.88 190 VAL A CA 1
ATOM 1528 C C . VAL A 1 190 ? 66.408 28.341 -51.511 1.00 84.88 190 VAL A C 1
ATOM 1530 O O . VAL A 1 190 ? 67.597 28.588 -51.710 1.00 84.88 190 VAL A O 1
ATOM 1533 N N . VAL A 1 191 ? 66.004 27.185 -50.975 1.00 81.81 191 VAL A N 1
ATOM 1534 C CA . VAL A 1 191 ? 66.918 26.079 -50.653 1.00 81.81 191 VAL A CA 1
ATOM 1535 C C . VAL A 1 191 ? 67.603 25.565 -51.917 1.00 81.81 191 VAL A C 1
ATOM 1537 O O . VAL A 1 191 ? 68.819 25.377 -51.924 1.00 81.81 191 VAL A O 1
ATOM 1540 N N . GLU A 1 192 ? 66.842 25.370 -52.992 1.00 82.38 192 GLU A N 1
ATOM 1541 C CA . GLU A 1 192 ? 67.363 24.893 -54.268 1.00 82.38 192 GLU A CA 1
ATOM 1542 C C . GLU A 1 192 ? 68.317 25.913 -54.915 1.00 82.38 192 GLU A C 1
ATOM 1544 O O . GLU A 1 192 ? 69.366 25.534 -55.429 1.00 82.38 192 GLU A O 1
ATOM 1549 N N . GLN A 1 193 ? 68.029 27.213 -54.817 1.00 82.94 193 GLN A N 1
ATOM 1550 C CA . GLN A 1 193 ? 68.911 28.282 -55.287 1.00 82.94 193 GLN A CA 1
ATOM 1551 C C . GLN A 1 193 ? 70.223 28.330 -54.493 1.00 82.94 193 GLN A C 1
ATOM 1553 O O . GLN A 1 193 ? 71.292 28.340 -55.096 1.00 82.94 193 GLN A O 1
ATOM 1558 N N . LYS A 1 194 ? 70.165 28.231 -53.158 1.00 76.94 194 LYS A N 1
ATOM 1559 C CA . LYS A 1 194 ? 71.354 28.159 -52.290 1.00 76.94 194 LYS A CA 1
ATOM 1560 C C . LYS A 1 194 ? 72.206 26.907 -52.533 1.00 76.94 194 LYS A C 1
ATOM 1562 O O . LYS A 1 194 ? 73.408 26.932 -52.296 1.00 76.94 194 LYS A O 1
ATOM 1567 N N . ARG A 1 195 ? 71.605 25.805 -53.002 1.00 76.50 195 ARG A N 1
ATOM 1568 C CA . ARG A 1 195 ? 72.326 24.594 -53.439 1.00 76.50 195 ARG A CA 1
ATOM 1569 C C . ARG A 1 195 ? 73.051 24.808 -54.776 1.00 76.50 195 ARG A C 1
ATOM 1571 O O . ARG A 1 195 ? 74.101 24.207 -54.979 1.00 76.50 195 ARG A O 1
ATOM 1578 N N . ARG A 1 196 ? 72.497 25.621 -55.686 1.00 71.56 196 ARG A N 1
ATOM 1579 C CA . ARG A 1 196 ? 73.106 25.928 -56.995 1.00 71.56 196 ARG A CA 1
ATOM 1580 C C . ARG A 1 196 ? 74.249 26.950 -56.918 1.00 71.56 196 ARG A C 1
ATOM 1582 O O . ARG A 1 196 ? 74.991 27.072 -57.887 1.00 71.56 196 ARG A O 1
ATOM 1589 N N . GLU A 1 197 ? 74.412 27.663 -55.803 1.00 69.25 197 GLU A N 1
ATOM 1590 C CA . GLU A 1 197 ? 75.547 28.571 -55.594 1.00 69.25 197 GLU A CA 1
ATOM 1591 C C . GLU A 1 197 ? 76.867 27.776 -55.443 1.00 69.25 197 GLU A C 1
ATOM 1593 O O . GLU A 1 197 ? 76.976 26.919 -54.561 1.00 69.25 197 GLU A O 1
ATOM 1598 N N . PRO A 1 198 ? 77.883 28.021 -56.293 1.00 49.88 198 PRO A N 1
ATOM 1599 C CA . PRO A 1 198 ? 79.144 27.287 -56.258 1.00 49.88 198 PRO A CA 1
ATOM 1600 C C . PRO A 1 198 ? 79.984 27.703 -55.038 1.00 49.88 198 PRO A C 1
ATOM 1602 O O . PRO A 1 198 ? 80.273 28.878 -54.865 1.00 49.88 198 PRO A O 1
ATOM 1605 N N . TRP A 1 199 ? 80.376 26.722 -54.215 1.00 55.94 199 TRP A N 1
ATOM 1606 C CA . TRP A 1 199 ? 81.461 26.746 -53.213 1.00 55.94 199 TRP A CA 1
ATOM 1607 C C . TRP A 1 199 ? 81.633 28.028 -52.363 1.00 55.94 199 TRP A C 1
ATOM 1609 O O . TRP A 1 199 ? 82.207 29.025 -52.792 1.00 55.94 199 TRP A O 1
ATOM 1619 N N . ARG A 1 200 ? 81.252 27.950 -51.074 1.00 54.28 200 ARG A N 1
ATOM 1620 C CA . ARG A 1 200 ? 81.607 28.959 -50.057 1.00 54.28 200 ARG A CA 1
ATOM 1621 C C . ARG A 1 200 ? 83.126 29.133 -49.970 1.00 54.28 200 ARG A C 1
ATOM 1623 O O . ARG A 1 200 ? 83.830 28.195 -49.598 1.00 54.28 200 ARG A O 1
ATOM 1630 N N . ALA A 1 201 ? 83.592 30.360 -50.186 1.00 50.81 201 ALA A N 1
ATOM 1631 C CA . ALA A 1 201 ? 84.892 30.811 -49.712 1.00 50.81 201 ALA A CA 1
ATOM 1632 C C . ALA A 1 201 ? 84.978 30.608 -48.189 1.00 50.81 201 ALA A C 1
ATOM 1634 O O . ALA A 1 201 ? 84.136 31.080 -47.420 1.00 50.81 201 ALA A O 1
ATOM 1635 N N . TYR A 1 202 ? 85.989 29.857 -47.769 1.00 47.59 202 TYR A N 1
ATOM 1636 C CA . TYR A 1 202 ? 86.309 29.560 -46.381 1.00 47.59 202 TYR A CA 1
ATOM 1637 C C . TYR A 1 202 ? 86.966 30.793 -45.744 1.00 47.59 202 TYR A C 1
ATOM 1639 O O . TYR A 1 202 ? 88.161 30.797 -45.474 1.00 47.59 202 TYR A O 1
ATOM 1647 N N . ASN A 1 203 ? 86.218 31.874 -45.524 1.00 47.31 203 ASN A N 1
ATOM 1648 C CA . ASN A 1 203 ? 86.783 33.034 -44.838 1.00 47.31 203 ASN A CA 1
ATOM 1649 C C . ASN A 1 203 ? 86.675 32.823 -43.329 1.00 47.31 203 ASN A C 1
ATOM 1651 O O . ASN A 1 203 ? 85.753 33.288 -42.660 1.00 47.31 203 ASN A O 1
ATOM 1655 N N . GLY A 1 204 ? 87.655 32.086 -42.808 1.00 52.81 204 GLY A N 1
ATOM 1656 C CA . GLY A 1 204 ? 88.051 32.175 -41.415 1.00 52.81 204 GLY A CA 1
ATOM 1657 C C . GLY A 1 204 ? 88.554 33.586 -41.137 1.00 52.81 204 GLY A C 1
ATOM 1658 O O . GLY A 1 204 ? 89.720 33.885 -41.356 1.00 52.81 204 GLY A O 1
ATOM 1659 N N . VAL A 1 205 ? 87.671 34.455 -40.651 1.00 46.28 205 VAL A N 1
ATOM 1660 C CA . VAL A 1 205 ? 88.081 35.667 -39.943 1.00 46.28 205 VAL A CA 1
ATOM 1661 C C . VAL A 1 205 ? 87.855 35.405 -38.462 1.00 46.28 205 VAL A C 1
ATOM 1663 O O . VAL A 1 205 ? 86.758 35.566 -37.930 1.00 46.28 205 VAL A O 1
ATOM 1666 N N . ARG A 1 206 ? 88.915 34.942 -37.803 1.00 44.34 206 ARG A N 1
ATOM 1667 C CA . ARG A 1 206 ? 89.103 35.067 -36.362 1.00 44.34 206 ARG A CA 1
ATOM 1668 C C . ARG A 1 206 ? 90.561 35.464 -36.112 1.00 44.34 206 ARG A C 1
ATOM 1670 O O . ARG A 1 206 ? 91.456 34.740 -36.524 1.00 44.34 206 ARG A O 1
ATOM 1677 N N . MET A 1 207 ? 90.705 36.552 -35.353 1.00 39.81 207 MET A N 1
ATOM 1678 C CA . MET A 1 207 ? 91.859 36.966 -34.542 1.00 39.81 207 MET A CA 1
ATOM 1679 C C . MET A 1 207 ? 93.116 37.436 -35.288 1.00 39.81 207 MET A C 1
ATOM 1681 O O . MET A 1 207 ? 93.989 36.641 -35.620 1.00 39.81 207 MET A O 1
ATOM 1685 N N . HIS A 1 208 ? 93.251 38.758 -35.427 1.00 43.31 208 HIS A N 1
ATOM 1686 C CA . HIS A 1 208 ? 93.944 39.563 -34.413 1.00 43.31 208 HIS A CA 1
ATOM 1687 C C . HIS A 1 208 ? 93.287 40.937 -34.271 1.00 43.31 208 HIS A C 1
ATOM 1689 O O . HIS A 1 208 ? 92.799 41.451 -35.302 1.00 43.31 208 HIS A O 1
#